Protein AF-A0ABD4U0F2-F1 (afdb_monomer)

Solvent-accessible surface area (backbone atoms only — not comparable to full-atom values): 9672 Å² total; per-residue (Å²): 133,84,53,78,62,60,78,77,42,68,87,84,82,70,63,57,67,62,52,29,49,52,26,43,50,52,26,51,46,32,54,51,50,60,52,47,50,30,64,72,67,70,74,49,80,73,56,69,70,45,51,54,52,49,52,53,45,37,56,30,42,38,46,25,51,78,46,44,76,63,29,48,50,51,34,51,51,52,52,52,53,38,37,73,74,58,63,49,58,75,89,44,56,68,57,56,56,54,46,52,51,29,26,52,29,38,47,59,68,39,46,69,64,20,52,50,52,47,53,51,50,45,52,49,44,33,74,64,29,96,51,40,70,65,44,49,55,51,39,53,53,55,52,49,51,40,52,53,53,21,50,48,54,35,50,54,49,54,52,53,51,53,52,50,53,49,53,50,49,52,50,53,52,54,55,60,74,72,108

Organism: NCBI:txid2052

Mean predicted aligned error: 9.55 Å

Secondary structure (DSSP, 8-state):
---HHHHHSPPP-S-HHHHHHHHHHHHHHHHHHHHHHHHHTT--SPPHHHHHHHHHHHHHHHHTTTSHHHHHHHHHHHHHHHHHTT---TT-THHHHHHHHHHHHHHTT-HHHHHHHHHHHHHHHHHH-S-HHHHHHHHHHHHHHHHHHHHHHHHHHHHHHHHHHHHHHHHHHHHHTT-

Radius of gyration: 19.85 Å; Cα contacts (8 Å, |Δi|>4): 148; chains: 1; bounding box: 56×30×62 Å

Foldseek 3Di:
DDDPCCVVFPDDDDDLVVQLVVLLVLLVCLVCVQVVCCVVVVVHHQDPVLVVLSVLLSVLRSVCSVVVPPSLVVNLVSLLVCLQVLSDAQPHSSVVSLLSSLLSCVLSVVPVVSVVSLVSSLVSRLVSYPCNVVSVVVSCVSVVCSNVVSVVNSVVVVVVVVVVVVVVVVVVVVVVVVD

pLDDT: mean 77.01, std 11.08, range [38.75, 90.38]

Structure (mmCIF, N/CA/C/O backbone):
data_AF-A0ABD4U0F2-F1
#
_entry.id   AF-A0ABD4U0F2-F1
#
loop_
_atom_site.group_PDB
_atom_site.id
_atom_site.type_symbol
_atom_site.label_atom_id
_atom_site.label_alt_id
_atom_site.label_comp_id
_atom_site.label_asym_id
_atom_site.label_entity_id
_atom_site.label_seq_id
_atom_site.pdbx_PDB_ins_code
_atom_site.Cartn_x
_atom_site.Cartn_y
_atom_site.Cartn_z
_atom_site.occupancy
_atom_site.B_iso_or_equiv
_atom_site.auth_seq_id
_atom_site.auth_comp_id
_atom_site.auth_asym_id
_atom_site.auth_atom_id
_atom_site.pdbx_PDB_model_num
ATOM 1 N N . MET A 1 1 ? -29.062 9.702 6.784 1.00 38.75 1 MET A N 1
ATOM 2 C CA . MET A 1 1 ? -28.702 9.037 5.512 1.00 38.75 1 MET A CA 1
ATOM 3 C C . MET A 1 1 ? -27.296 8.473 5.653 1.00 38.75 1 MET A C 1
ATOM 5 O O . MET A 1 1 ? -26.396 9.243 5.947 1.00 38.75 1 MET A O 1
ATOM 9 N N . LEU A 1 2 ? -27.108 7.155 5.527 1.00 42.94 2 LEU A N 1
ATOM 10 C CA . LEU A 1 2 ? -25.769 6.554 5.417 1.00 42.94 2 LEU A CA 1
ATOM 11 C C . LEU A 1 2 ? -25.172 6.956 4.062 1.00 42.94 2 LEU A C 1
ATOM 13 O O . LEU A 1 2 ? -25.815 6.718 3.037 1.00 42.94 2 LEU A O 1
ATOM 17 N N . SER A 1 3 ? -23.986 7.570 4.067 1.00 54.84 3 SER A N 1
ATOM 18 C CA . SER A 1 3 ? -23.234 7.878 2.844 1.00 54.84 3 SER A CA 1
ATOM 19 C C . SER A 1 3 ? -22.970 6.587 2.058 1.00 54.84 3 SER A C 1
ATOM 21 O O . SER A 1 3 ? -22.799 5.525 2.656 1.00 54.84 3 SER A O 1
ATOM 23 N N . PHE A 1 4 ? -22.915 6.651 0.723 1.00 52.62 4 PHE A N 1
ATOM 24 C CA . PHE A 1 4 ? -22.578 5.501 -0.133 1.00 52.62 4 PHE A CA 1
ATOM 25 C C . PHE A 1 4 ? -21.252 4.840 0.292 1.00 52.62 4 PHE A C 1
ATOM 27 O O . PHE A 1 4 ? -21.124 3.618 0.261 1.00 52.62 4 PHE A O 1
ATOM 34 N N . THR A 1 5 ? -20.308 5.635 0.806 1.00 54.22 5 THR A N 1
ATOM 35 C CA . THR A 1 5 ? -19.038 5.162 1.371 1.00 54.22 5 THR A CA 1
ATOM 36 C C . THR A 1 5 ? -19.214 4.275 2.606 1.00 54.22 5 THR A C 1
ATOM 38 O O . THR A 1 5 ? -18.492 3.293 2.734 1.00 54.22 5 THR A O 1
ATOM 41 N N . ASP A 1 6 ? -20.200 4.536 3.471 1.00 54.25 6 ASP A N 1
ATOM 42 C CA . ASP A 1 6 ? -20.414 3.777 4.717 1.00 54.25 6 ASP A CA 1
ATOM 43 C C . ASP A 1 6 ? -20.993 2.370 4.484 1.00 54.25 6 ASP A C 1
ATOM 45 O O . ASP A 1 6 ? -20.958 1.534 5.386 1.00 54.25 6 ASP A O 1
ATOM 49 N N . ARG A 1 7 ? -21.556 2.094 3.295 1.00 52.72 7 ARG A N 1
ATOM 50 C CA . ARG A 1 7 ? -22.052 0.749 2.939 1.00 52.72 7 ARG A CA 1
ATOM 51 C C . ARG A 1 7 ? -20.949 -0.182 2.456 1.00 52.72 7 ARG A C 1
ATOM 53 O O . ARG A 1 7 ? -21.050 -1.384 2.675 1.00 52.72 7 ARG A O 1
ATOM 60 N N . PHE A 1 8 ? -19.934 0.360 1.789 1.00 56.31 8 PHE A N 1
ATOM 61 C CA . PHE A 1 8 ? -18.840 -0.428 1.217 1.00 56.31 8 PHE A CA 1
ATOM 62 C C . PHE A 1 8 ? -17.601 -0.452 2.113 1.00 56.31 8 PHE A C 1
ATOM 64 O O . PHE A 1 8 ? -16.875 -1.445 2.107 1.00 56.31 8 PHE A O 1
ATOM 71 N N . PHE A 1 9 ? -17.391 0.593 2.919 1.00 54.59 9 PHE A N 1
ATOM 72 C CA . PHE A 1 9 ? -16.260 0.696 3.833 1.00 54.59 9 PHE A CA 1
ATOM 73 C C . PHE A 1 9 ? -16.726 0.555 5.289 1.00 54.59 9 PHE A C 1
ATOM 75 O O . PHE A 1 9 ? -17.498 1.389 5.770 1.00 54.59 9 PHE A O 1
ATOM 82 N N . PRO A 1 10 ? -16.262 -0.472 6.028 1.00 57.44 10 PRO A N 1
ATOM 83 C CA . PRO A 1 10 ? -16.571 -0.596 7.447 1.00 57.44 10 PRO A CA 1
ATOM 84 C C . PRO A 1 10 ? -16.046 0.619 8.222 1.00 57.44 10 PRO A C 1
ATOM 86 O O . PRO A 1 10 ? -14.944 1.111 7.965 1.00 57.44 10 PRO A O 1
ATOM 89 N N . ARG A 1 11 ? -16.843 1.101 9.189 1.00 54.41 11 ARG A N 1
ATOM 90 C CA . ARG A 1 11 ? -16.520 2.303 9.971 1.00 54.41 11 ARG A CA 1
ATOM 91 C C . ARG A 1 11 ? -15.140 2.198 10.611 1.00 54.41 11 ARG A C 1
ATOM 93 O O . ARG A 1 11 ? -14.810 1.244 11.316 1.00 54.41 11 ARG A O 1
ATOM 100 N N . PHE A 1 12 ? -14.353 3.234 10.366 1.00 55.62 12 PHE A N 1
ATOM 101 C CA . PHE A 1 12 ? -12.971 3.340 10.783 1.00 55.62 12 PHE A CA 1
ATOM 102 C C . PHE A 1 12 ? -12.876 3.911 12.206 1.00 55.62 12 PHE A C 1
ATOM 104 O O . PHE A 1 12 ? -13.369 5.002 12.466 1.00 55.62 12 PHE A O 1
ATOM 111 N N . SER A 1 13 ? -12.262 3.170 13.136 1.00 53.91 13 SER A N 1
ATOM 112 C CA . SER A 1 13 ? -12.074 3.583 14.542 1.00 53.91 13 SER A CA 1
ATOM 113 C C . SER A 1 13 ? -10.616 3.515 15.008 1.00 53.91 13 SER A C 1
ATOM 115 O O . SER A 1 13 ? -10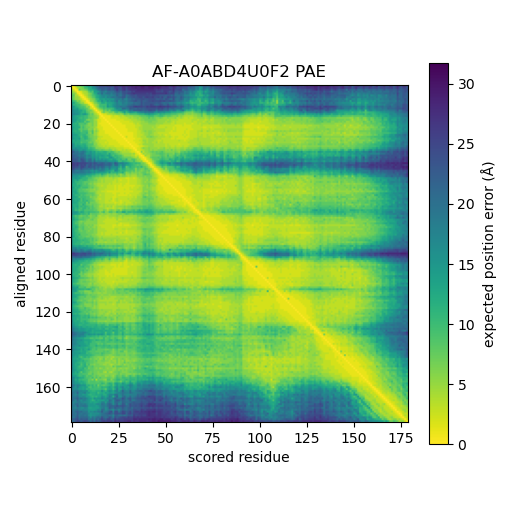.347 3.310 16.194 1.00 53.91 13 SER A O 1
ATOM 117 N N . LEU A 1 14 ? -9.655 3.595 14.083 1.00 59.69 14 LEU A N 1
ATOM 118 C CA . LEU A 1 14 ? -8.257 3.769 14.477 1.00 59.69 14 LEU A CA 1
ATOM 119 C C . LEU A 1 14 ? -8.033 5.234 14.855 1.00 59.69 14 LEU A C 1
ATOM 121 O O . LEU A 1 14 ? -8.624 6.117 14.239 1.00 59.69 14 LEU A O 1
ATOM 125 N N . ASP A 1 15 ? -7.177 5.481 15.844 1.00 70.75 15 ASP A N 1
ATOM 126 C CA . ASP A 1 15 ? -6.779 6.839 16.207 1.00 70.75 15 ASP A CA 1
ATOM 127 C C . ASP A 1 15 ? -6.147 7.525 14.986 1.00 70.75 15 ASP A C 1
ATOM 129 O O . ASP A 1 15 ? -5.079 7.120 14.512 1.00 70.75 15 ASP A O 1
ATOM 133 N N . THR A 1 16 ? -6.841 8.533 14.449 1.00 71.88 16 THR A N 1
ATOM 134 C CA . THR A 1 16 ? -6.481 9.245 13.217 1.00 71.88 16 THR A CA 1
ATOM 135 C C . THR A 1 16 ? -5.053 9.783 13.277 1.00 71.88 16 THR A C 1
ATOM 137 O O . THR A 1 16 ? -4.367 9.810 12.259 1.00 71.88 16 THR A O 1
ATOM 140 N N . LYS A 1 17 ? -4.569 10.141 14.476 1.00 79.12 17 LYS A N 1
ATOM 141 C CA . LYS A 1 17 ? -3.204 10.639 14.692 1.00 79.12 17 LYS A CA 1
ATOM 142 C C . LYS A 1 17 ? -2.145 9.569 14.433 1.00 79.12 17 LYS A C 1
ATOM 144 O O . LYS A 1 17 ? -1.174 9.832 13.732 1.00 79.12 17 LYS A O 1
ATOM 149 N N . ASN A 1 18 ? -2.351 8.357 14.949 1.00 81.69 18 ASN A N 1
ATOM 150 C CA . ASN A 1 18 ? -1.403 7.252 14.781 1.00 81.69 18 ASN A CA 1
ATOM 151 C C . ASN A 1 18 ? -1.364 6.767 13.329 1.00 81.69 18 ASN A C 1
ATOM 153 O O . ASN A 1 18 ? -0.298 6.436 12.817 1.00 81.69 18 ASN A O 1
ATOM 157 N N . LEU A 1 19 ? -2.515 6.766 12.650 1.00 81.00 19 LEU A N 1
ATOM 158 C CA . LEU A 1 19 ? -2.584 6.426 11.231 1.00 81.00 19 LEU A CA 1
ATOM 159 C C . LEU A 1 19 ? -1.906 7.492 10.356 1.00 81.00 19 LEU A C 1
ATOM 161 O O . LEU A 1 19 ? -1.145 7.150 9.457 1.00 81.00 19 LEU A O 1
ATOM 165 N N . ALA A 1 20 ? -2.141 8.776 10.642 1.00 85.06 20 ALA A N 1
ATOM 166 C CA . ALA A 1 20 ? -1.475 9.874 9.947 1.00 85.06 20 ALA A CA 1
ATOM 167 C C . ALA A 1 20 ? 0.043 9.814 10.132 1.00 85.06 20 ALA A C 1
ATOM 169 O O . ALA A 1 20 ? 0.778 9.963 9.161 1.00 85.06 20 ALA A O 1
ATOM 170 N N . LEU A 1 21 ? 0.509 9.534 11.353 1.00 88.00 21 LEU A N 1
ATOM 171 C CA . LEU A 1 21 ? 1.929 9.362 11.642 1.00 88.00 21 LEU A CA 1
ATOM 172 C C . LEU A 1 21 ? 2.525 8.182 10.869 1.00 88.00 21 LEU A C 1
ATOM 174 O O . LEU A 1 21 ? 3.603 8.326 10.307 1.00 88.00 21 LEU A O 1
ATOM 178 N N . LEU A 1 22 ? 1.820 7.046 10.807 1.00 88.75 22 LEU A N 1
ATOM 179 C CA . LEU A 1 22 ? 2.247 5.872 10.044 1.00 88.75 22 LEU A CA 1
ATOM 180 C C . LEU A 1 22 ? 2.362 6.179 8.546 1.00 88.75 22 LEU A C 1
ATOM 182 O O . LEU A 1 22 ? 3.348 5.807 7.914 1.00 88.75 22 LEU A O 1
ATOM 186 N N . TYR A 1 23 ? 1.379 6.867 7.964 1.00 89.94 23 TYR A N 1
ATOM 187 C CA . TYR A 1 23 ? 1.440 7.240 6.552 1.00 89.94 23 TYR A CA 1
ATOM 188 C C . TYR A 1 23 ? 2.521 8.287 6.276 1.00 89.94 23 TYR A C 1
ATOM 190 O O . TYR A 1 23 ? 3.261 8.163 5.305 1.00 89.94 23 TYR A O 1
ATOM 198 N N . LEU A 1 24 ? 2.664 9.291 7.141 1.00 90.38 24 LEU A N 1
ATOM 199 C CA . LEU A 1 24 ? 3.690 10.318 6.991 1.00 90.38 24 LEU A CA 1
ATOM 200 C C . LEU A 1 24 ? 5.100 9.727 7.125 1.00 90.38 24 LEU A C 1
ATOM 202 O O . LEU A 1 24 ? 5.980 10.062 6.335 1.00 90.38 24 LEU A O 1
ATOM 206 N N . SER A 1 25 ? 5.313 8.821 8.084 1.00 90.06 25 SER A N 1
ATOM 207 C CA . SER A 1 25 ? 6.600 8.145 8.263 1.00 90.06 25 SER A CA 1
ATOM 208 C C . SER A 1 25 ? 6.920 7.223 7.091 1.00 90.06 25 SER A C 1
ATOM 210 O O . SER A 1 25 ? 8.054 7.218 6.621 1.00 90.06 25 SER A O 1
ATOM 212 N N . THR A 1 26 ? 5.924 6.508 6.563 1.00 90.06 26 THR A N 1
ATOM 213 C CA . THR A 1 26 ? 6.094 5.648 5.385 1.00 90.06 26 THR A CA 1
ATOM 214 C C . THR A 1 26 ? 6.418 6.476 4.139 1.00 90.06 26 THR A C 1
ATOM 216 O O . THR A 1 26 ? 7.344 6.136 3.410 1.00 90.06 26 THR A O 1
ATOM 219 N N . ALA A 1 27 ? 5.726 7.597 3.914 1.00 89.81 27 ALA A N 1
ATOM 220 C CA . ALA A 1 27 ? 6.024 8.509 2.809 1.00 89.81 27 ALA A CA 1
ATOM 221 C C . ALA A 1 27 ? 7.430 9.123 2.929 1.00 89.81 27 ALA A C 1
ATOM 223 O O . ALA A 1 27 ? 8.173 9.174 1.949 1.00 89.81 27 ALA A O 1
ATOM 224 N N . GLY A 1 28 ? 7.824 9.539 4.137 1.00 88.00 28 GLY A N 1
ATOM 225 C CA . GLY A 1 28 ? 9.177 10.025 4.409 1.00 88.00 28 GLY A CA 1
ATOM 226 C C . GLY A 1 28 ? 10.239 8.953 4.159 1.00 88.00 28 GLY A C 1
ATOM 227 O O . GLY A 1 28 ? 11.254 9.234 3.527 1.00 88.00 28 GLY A O 1
ATOM 228 N N . PHE A 1 29 ? 9.981 7.714 4.588 1.00 89.12 29 PHE A N 1
ATOM 229 C CA . PHE A 1 29 ? 10.854 6.573 4.323 1.00 89.12 29 PHE A CA 1
ATOM 230 C C . PHE A 1 29 ? 11.020 6.320 2.822 1.00 89.12 29 PHE A C 1
ATOM 232 O O . PHE A 1 29 ? 12.150 6.139 2.385 1.00 89.12 29 PHE A O 1
ATOM 239 N N . MET A 1 30 ? 9.942 6.365 2.031 1.00 88.44 30 MET A N 1
ATOM 240 C CA . MET A 1 30 ? 10.016 6.175 0.576 1.00 88.44 30 MET A CA 1
ATOM 241 C C . MET A 1 30 ? 10.973 7.164 -0.085 1.00 88.44 30 MET A C 1
ATOM 243 O O . MET A 1 30 ? 11.890 6.773 -0.803 1.00 88.44 30 MET A O 1
ATOM 247 N N . ILE A 1 31 ? 10.791 8.452 0.219 1.00 86.38 31 ILE A N 1
ATOM 248 C CA . ILE A 1 31 ? 11.625 9.518 -0.336 1.00 86.38 31 ILE A CA 1
ATOM 249 C C . ILE A 1 31 ? 13.077 9.330 0.112 1.00 86.38 31 ILE A C 1
ATOM 251 O O . ILE A 1 31 ? 13.978 9.340 -0.720 1.00 86.38 31 ILE A O 1
ATOM 255 N N . LEU A 1 32 ? 13.322 9.125 1.409 1.00 85.88 32 LEU A N 1
ATOM 256 C CA . LEU A 1 32 ? 14.681 8.987 1.939 1.00 85.88 32 LEU A CA 1
ATOM 257 C C . LEU A 1 32 ? 15.396 7.737 1.421 1.00 85.88 32 LEU A C 1
ATOM 259 O O . LEU A 1 32 ? 16.595 7.799 1.160 1.00 85.88 32 LEU A O 1
ATOM 263 N N . PHE A 1 33 ? 14.690 6.618 1.271 1.00 83.81 33 PHE A N 1
ATOM 264 C CA . PHE A 1 33 ? 15.271 5.364 0.805 1.00 83.81 33 PHE A CA 1
ATOM 265 C C . PHE A 1 33 ? 15.665 5.443 -0.671 1.00 83.81 33 PHE A C 1
ATOM 267 O O . PHE A 1 33 ? 16.806 5.129 -1.010 1.00 83.81 33 PHE A O 1
ATOM 274 N N . ASP A 1 34 ? 14.771 5.911 -1.547 1.00 78.81 34 ASP A N 1
ATOM 275 C CA . ASP A 1 34 ? 15.060 5.986 -2.986 1.00 78.81 34 ASP A CA 1
ATOM 276 C C . ASP A 1 34 ? 16.043 7.121 -3.327 1.00 78.81 34 ASP A C 1
ATOM 278 O O . ASP A 1 34 ? 16.928 6.936 -4.162 1.00 78.81 34 ASP A O 1
ATOM 282 N N . PHE A 1 35 ? 15.986 8.272 -2.642 1.00 74.88 35 PHE A N 1
ATOM 283 C CA . PHE A 1 35 ? 17.012 9.311 -2.816 1.00 74.88 35 PHE A CA 1
ATOM 284 C C . PHE A 1 35 ? 18.354 8.907 -2.194 1.00 74.88 35 PHE A C 1
ATOM 286 O O . PHE A 1 35 ? 19.404 9.111 -2.802 1.00 74.88 35 PHE A O 1
ATOM 293 N N . GLY A 1 36 ? 18.340 8.326 -0.992 1.00 69.25 36 GLY A N 1
ATOM 294 C CA . GLY A 1 36 ? 19.552 7.917 -0.285 1.00 69.25 36 GLY A CA 1
ATOM 295 C C . GLY A 1 36 ? 20.301 6.804 -1.014 1.00 69.25 36 GLY A C 1
ATOM 296 O O . GLY A 1 36 ? 21.518 6.882 -1.173 1.00 69.25 36 GLY A O 1
ATOM 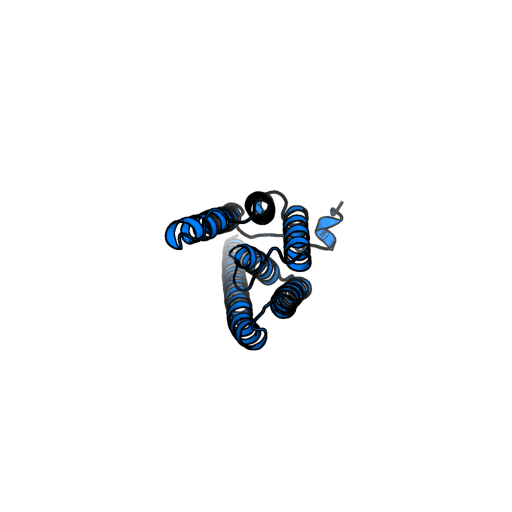297 N N . SER A 1 37 ? 19.583 5.801 -1.522 1.00 68.31 37 SER A N 1
ATOM 298 C CA . SER A 1 37 ? 20.180 4.718 -2.311 1.00 68.31 37 SER A CA 1
ATOM 299 C C . SER A 1 37 ? 20.763 5.211 -3.640 1.00 68.31 37 SER A C 1
ATOM 301 O O . SER A 1 37 ? 21.855 4.778 -4.009 1.00 68.31 37 SER A O 1
ATOM 303 N N . GLY A 1 38 ? 20.118 6.166 -4.320 1.00 63.00 38 GLY A N 1
ATOM 304 C CA . GLY A 1 38 ? 20.654 6.790 -5.537 1.00 63.00 38 GLY A CA 1
ATOM 305 C C . GLY A 1 38 ? 21.955 7.569 -5.300 1.00 63.00 38 GLY A C 1
ATOM 306 O O . GLY A 1 38 ? 22.903 7.452 -6.075 1.00 63.00 38 GLY A O 1
ATOM 307 N N . VAL A 1 39 ? 22.044 8.307 -4.187 1.00 61.12 39 VAL A N 1
ATOM 308 C CA . VAL A 1 39 ? 23.259 9.054 -3.810 1.00 61.12 39 VAL A CA 1
ATOM 309 C C . VAL A 1 39 ? 24.403 8.113 -3.417 1.00 61.12 39 VAL A C 1
ATOM 311 O O . VAL A 1 39 ? 25.539 8.324 -3.834 1.00 61.12 39 VAL A O 1
ATOM 314 N N . VAL A 1 40 ? 24.118 7.059 -2.644 1.00 62.28 40 VAL A N 1
ATOM 315 C CA . VAL A 1 40 ? 25.141 6.114 -2.156 1.00 62.28 40 VAL A CA 1
ATOM 316 C C . VAL A 1 40 ? 25.653 5.194 -3.267 1.00 62.28 40 VAL A C 1
ATOM 318 O O . VAL A 1 40 ? 26.843 4.892 -3.319 1.00 62.28 40 VAL A O 1
ATOM 321 N N . SER A 1 41 ? 24.782 4.756 -4.178 1.00 60.66 41 SER A N 1
ATOM 322 C CA . SER A 1 41 ? 25.148 3.812 -5.244 1.00 60.66 41 SER A CA 1
ATOM 323 C C . SER A 1 41 ? 25.912 4.446 -6.411 1.00 60.66 41 SER A C 1
ATOM 325 O O . SER A 1 41 ? 26.373 3.722 -7.290 1.00 60.66 41 SER A O 1
ATOM 327 N N . SER A 1 42 ? 26.083 5.777 -6.430 1.00 55.38 42 SER A N 1
ATOM 328 C CA . SER A 1 42 ? 26.722 6.524 -7.529 1.00 55.38 42 SER A CA 1
ATOM 329 C C . SER A 1 42 ? 26.066 6.309 -8.906 1.00 55.38 42 SER A C 1
ATOM 331 O O . SER A 1 42 ? 26.657 6.654 -9.927 1.00 55.38 42 SER A O 1
ATOM 333 N N . GLN A 1 43 ? 24.845 5.761 -8.955 1.00 58.09 43 GLN A N 1
ATOM 334 C CA . GLN A 1 43 ? 24.133 5.433 -10.200 1.00 58.09 43 GLN A CA 1
ATOM 335 C C . GLN A 1 43 ? 23.478 6.651 -10.876 1.00 58.09 43 GLN A C 1
ATOM 337 O O . GLN A 1 43 ? 22.869 6.519 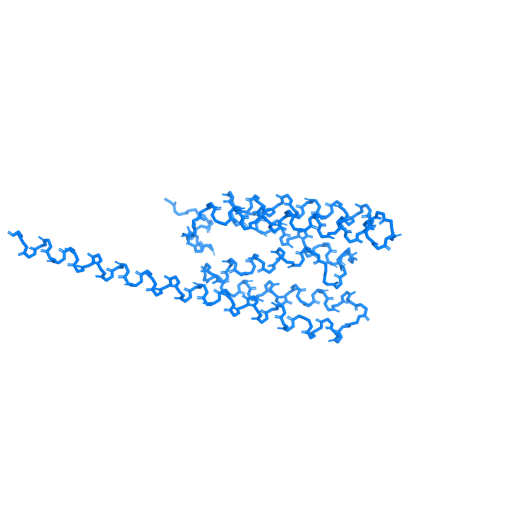-11.935 1.00 58.09 43 GLN A O 1
ATOM 342 N N . GLY A 1 44 ? 23.645 7.849 -10.311 1.00 59.28 44 GLY A N 1
ATOM 343 C CA . GLY A 1 44 ? 22.984 9.063 -10.782 1.00 59.28 44 GLY A CA 1
ATOM 344 C C . GLY A 1 44 ? 21.561 9.195 -10.238 1.00 59.28 44 GLY A C 1
ATOM 345 O O . GLY A 1 44 ? 21.083 8.368 -9.462 1.00 59.28 44 GLY A O 1
ATOM 346 N N . LEU A 1 45 ? 20.895 10.294 -10.598 1.00 64.56 45 LEU A N 1
ATOM 347 C CA . LEU A 1 45 ? 19.504 10.522 -10.208 1.00 64.56 45 LEU A CA 1
ATOM 348 C C . LEU A 1 45 ? 18.595 9.477 -10.881 1.00 64.56 45 LEU A C 1
ATOM 350 O O . LEU A 1 45 ? 18.799 9.191 -12.063 1.00 64.56 45 LEU A O 1
ATOM 354 N N . PRO A 1 46 ? 17.581 8.947 -10.171 1.00 67.31 46 PRO A N 1
ATOM 355 C CA . PRO A 1 46 ? 16.603 8.042 -10.763 1.00 67.31 46 PRO A CA 1
ATOM 356 C C . PRO A 1 46 ? 15.895 8.684 -11.960 1.00 67.31 46 PRO A C 1
ATOM 358 O O . PRO A 1 46 ? 15.765 9.910 -12.030 1.00 67.31 46 PRO A O 1
ATOM 361 N N . ASP A 1 47 ? 15.377 7.853 -12.868 1.00 75.62 47 ASP A N 1
ATOM 362 C CA . ASP A 1 47 ? 14.606 8.314 -14.023 1.00 75.62 47 ASP A CA 1
ATOM 363 C C . ASP A 1 47 ? 13.514 9.313 -13.611 1.00 75.62 47 ASP A C 1
ATOM 365 O O . ASP A 1 47 ? 12.745 9.087 -12.671 1.00 75.62 47 ASP A O 1
ATOM 369 N N . SER A 1 48 ? 13.391 10.414 -14.357 1.00 79.19 48 SER A N 1
ATOM 370 C CA . SER A 1 48 ? 12.453 11.500 -14.033 1.00 79.19 48 SER A CA 1
ATOM 371 C C . SER A 1 48 ? 11.003 11.018 -13.918 1.00 79.19 48 SER A C 1
ATOM 373 O O . SER A 1 48 ? 10.252 11.486 -13.063 1.00 79.19 48 SER A O 1
ATOM 375 N N . LYS A 1 49 ? 10.618 10.023 -14.726 1.00 80.50 49 LYS A N 1
ATOM 376 C CA . LYS A 1 49 ? 9.297 9.379 -14.675 1.00 80.50 49 LYS A CA 1
ATOM 377 C C . LYS A 1 49 ? 9.072 8.615 -13.366 1.00 80.50 49 LYS A C 1
ATOM 379 O O . LYS A 1 49 ? 7.973 8.670 -12.817 1.00 80.50 49 LYS A O 1
ATOM 384 N N . PHE A 1 50 ? 10.103 7.937 -12.860 1.00 81.50 50 PHE A N 1
ATOM 385 C CA . PHE A 1 50 ? 10.047 7.231 -11.581 1.00 81.50 50 PHE A CA 1
ATOM 386 C C . PHE A 1 50 ? 9.940 8.220 -10.419 1.00 81.50 50 PHE A C 1
ATOM 388 O O . PHE A 1 50 ? 9.088 8.045 -9.553 1.00 81.50 50 PHE A O 1
ATOM 395 N N . LEU A 1 51 ? 10.709 9.314 -10.450 1.00 82.00 51 LEU A N 1
ATOM 396 C CA . LEU A 1 51 ? 10.632 10.370 -9.435 1.00 82.00 51 LEU A CA 1
ATOM 397 C C . LEU A 1 51 ? 9.236 10.997 -9.356 1.00 82.00 51 LEU A C 1
ATOM 399 O O . LEU A 1 51 ? 8.701 11.166 -8.263 1.00 82.00 51 LEU A O 1
ATOM 403 N N . VAL A 1 52 ? 8.612 11.304 -10.499 1.00 85.06 52 VAL A N 1
ATOM 404 C CA . VAL A 1 52 ? 7.242 11.845 -10.524 1.00 85.06 52 VAL A CA 1
ATOM 405 C C . VAL A 1 52 ? 6.252 10.859 -9.901 1.00 85.06 52 VAL A C 1
ATOM 407 O O . VAL A 1 52 ? 5.444 11.258 -9.061 1.00 85.06 52 VAL A O 1
ATOM 410 N N . ALA A 1 53 ? 6.328 9.573 -10.259 1.00 85.31 53 ALA A N 1
ATOM 411 C CA . ALA A 1 53 ? 5.476 8.545 -9.665 1.00 85.31 53 ALA A CA 1
ATOM 412 C C . ALA A 1 53 ? 5.712 8.411 -8.149 1.00 85.31 53 ALA A C 1
ATOM 414 O O . ALA A 1 53 ? 4.750 8.354 -7.384 1.00 85.31 53 ALA A O 1
ATOM 415 N N . LEU A 1 54 ? 6.973 8.436 -7.709 1.00 87.06 54 LEU A N 1
ATOM 416 C CA . LEU A 1 54 ? 7.360 8.370 -6.301 1.00 87.06 54 LEU A CA 1
ATOM 417 C C . LEU A 1 54 ? 6.779 9.540 -5.500 1.00 87.06 54 LEU A C 1
ATOM 419 O O . LEU A 1 54 ? 6.160 9.318 -4.462 1.00 87.06 54 LEU A O 1
ATOM 423 N N . PHE A 1 55 ? 6.913 10.776 -5.989 1.00 87.00 55 PHE A N 1
ATOM 424 C CA . PHE A 1 55 ? 6.350 11.952 -5.319 1.00 87.00 55 PHE A CA 1
ATOM 425 C C . PHE A 1 55 ? 4.821 11.908 -5.258 1.00 87.00 55 PHE A C 1
ATOM 427 O O . PHE A 1 55 ? 4.245 12.238 -4.223 1.00 87.00 55 PHE A O 1
ATOM 434 N N . LEU A 1 56 ? 4.154 11.463 -6.328 1.00 89.38 56 LEU A N 1
ATOM 435 C CA . LEU A 1 56 ? 2.697 11.300 -6.338 1.00 89.38 56 LEU A CA 1
ATOM 436 C C . LEU A 1 56 ? 2.233 10.251 -5.315 1.00 89.38 56 LEU A C 1
ATOM 438 O O . LEU A 1 56 ? 1.267 10.481 -4.584 1.00 89.38 56 LEU A O 1
ATOM 442 N N . LEU A 1 57 ? 2.936 9.122 -5.215 1.00 89.62 57 LEU A N 1
ATOM 443 C CA . LEU A 1 57 ? 2.658 8.077 -4.226 1.00 89.62 57 LEU A CA 1
ATOM 444 C C . LEU A 1 57 ? 2.926 8.572 -2.796 1.00 89.62 57 LEU A C 1
ATOM 446 O O . LEU A 1 57 ? 2.085 8.408 -1.912 1.00 89.62 57 LEU A O 1
ATOM 450 N N . ALA A 1 58 ? 4.046 9.256 -2.571 1.00 88.88 58 ALA A N 1
ATOM 451 C CA . ALA A 1 58 ? 4.395 9.813 -1.267 1.00 88.88 58 ALA A CA 1
ATOM 452 C C . ALA A 1 58 ? 3.423 10.915 -0.810 1.00 88.88 58 ALA A C 1
ATOM 454 O O . ALA A 1 58 ? 3.145 11.019 0.381 1.00 88.88 58 ALA A O 1
ATOM 455 N N . LEU A 1 59 ? 2.869 11.712 -1.730 1.00 88.88 59 LEU A N 1
ATOM 456 C CA . LEU A 1 59 ? 1.867 12.740 -1.422 1.00 88.88 59 LEU A CA 1
ATOM 457 C C . LEU A 1 59 ? 0.499 12.129 -1.085 1.00 88.88 59 LEU A C 1
ATOM 459 O O . LEU A 1 59 ? -0.209 12.608 -0.200 1.00 88.88 59 LEU A O 1
ATOM 463 N N . THR A 1 60 ? 0.108 11.074 -1.798 1.00 88.00 60 THR A N 1
ATOM 464 C CA . THR A 1 60 ? -1.219 10.458 -1.652 1.00 88.00 60 THR A CA 1
ATOM 465 C C . THR A 1 60 ? -1.347 9.630 -0.373 1.00 88.00 60 THR A C 1
ATOM 467 O O . THR A 1 60 ? -2.430 9.588 0.213 1.00 88.00 60 THR A O 1
ATOM 470 N N . LEU A 1 61 ? -0.248 9.059 0.134 1.00 86.25 61 LEU A N 1
ATOM 471 C CA . LEU A 1 61 ? -0.233 8.287 1.383 1.00 86.25 61 LEU A CA 1
ATOM 472 C C . LEU A 1 61 ? -0.718 9.082 2.622 1.00 86.25 61 LEU A C 1
ATOM 474 O O . LEU A 1 61 ? -1.665 8.639 3.267 1.00 86.25 61 LEU A O 1
ATOM 478 N N . PRO A 1 62 ? -0.165 10.260 2.985 1.00 84.31 62 PRO A N 1
ATOM 479 C CA . PRO A 1 62 ? -0.633 11.028 4.143 1.00 84.31 62 PRO A CA 1
ATOM 480 C C . PRO A 1 62 ? -2.062 11.560 3.963 1.00 84.31 62 PRO A C 1
ATOM 482 O O . PRO A 1 62 ? -2.806 11.664 4.940 1.00 84.31 62 PRO A O 1
ATOM 485 N N . LEU A 1 63 ? -2.494 11.822 2.723 1.00 84.62 63 LEU A N 1
ATOM 486 C CA . LEU A 1 63 ? -3.874 12.221 2.420 1.00 84.62 63 LEU A CA 1
ATOM 487 C C . LEU A 1 63 ? -4.890 11.103 2.730 1.00 84.62 63 LEU A C 1
ATOM 489 O O . LEU A 1 63 ? -6.046 11.396 3.052 1.00 84.62 63 LEU A O 1
ATOM 493 N N . CYS A 1 64 ? -4.453 9.836 2.765 1.00 83.50 64 CYS A N 1
ATOM 494 C CA . CYS A 1 64 ? -5.271 8.703 3.217 1.00 83.50 64 CYS A CA 1
ATOM 495 C C . CYS A 1 64 ? -5.716 8.828 4.683 1.00 83.50 64 CYS A C 1
ATOM 497 O O . CYS A 1 64 ? -6.698 8.202 5.076 1.00 83.50 64 CYS A O 1
ATOM 499 N N . ALA A 1 65 ? -5.047 9.638 5.511 1.00 78.88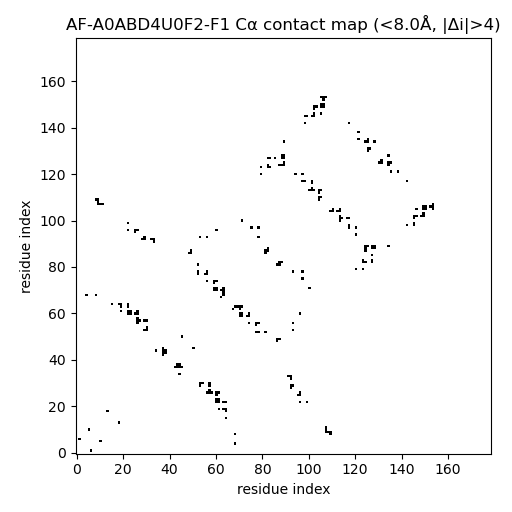 65 ALA A N 1
ATOM 500 C CA . ALA A 1 65 ? -5.504 9.889 6.878 1.00 78.88 65 ALA A CA 1
ATOM 501 C C . ALA A 1 65 ? -6.735 10.809 6.943 1.00 78.88 65 ALA A C 1
ATOM 503 O O . ALA A 1 65 ? -7.492 10.743 7.910 1.00 78.88 65 ALA A O 1
ATOM 504 N N . ILE A 1 66 ? -6.940 11.654 5.926 1.00 78.81 66 ILE A N 1
ATOM 505 C CA . ILE A 1 66 ? -8.022 12.643 5.886 1.00 78.81 66 ILE A CA 1
ATOM 506 C C . ILE A 1 66 ? -9.281 12.009 5.296 1.00 78.81 66 ILE A C 1
ATOM 508 O O . ILE A 1 66 ? -10.333 12.013 5.936 1.00 78.81 66 ILE A O 1
ATOM 512 N N . HIS A 1 67 ? -9.183 11.446 4.086 1.00 76.06 67 HIS A N 1
ATOM 513 C CA . HIS A 1 67 ? -10.285 10.757 3.399 1.00 76.06 67 HIS A CA 1
ATOM 514 C C . HIS A 1 67 ? -9.835 9.366 2.936 1.00 76.06 67 HIS A C 1
ATOM 516 O O . HIS A 1 67 ? -9.490 9.184 1.765 1.00 76.06 67 HIS A O 1
ATOM 522 N N . PRO A 1 68 ? -9.867 8.373 3.845 1.00 73.00 68 PRO A N 1
ATOM 523 C CA . PRO A 1 68 ? -9.296 7.055 3.606 1.00 73.00 68 PRO A CA 1
ATOM 524 C C . PRO A 1 68 ? -9.746 6.387 2.300 1.00 73.00 68 PRO A C 1
ATOM 526 O O . PRO A 1 68 ? -8.891 6.079 1.483 1.00 73.00 68 PRO A O 1
ATOM 529 N N . PRO A 1 69 ? -11.048 6.221 2.003 1.00 75.69 69 PRO A N 1
ATOM 530 C CA . PRO A 1 69 ? -11.449 5.402 0.859 1.00 75.69 69 PRO A CA 1
ATOM 531 C C . PRO A 1 69 ? -11.007 5.975 -0.495 1.00 75.69 69 PRO A C 1
ATOM 533 O O . PRO A 1 69 ? -10.668 5.217 -1.397 1.00 75.69 69 PRO A O 1
ATOM 536 N N . LEU A 1 70 ? -11.000 7.302 -0.651 1.00 80.19 70 LEU A N 1
ATOM 537 C CA . LEU A 1 70 ? -10.671 7.942 -1.926 1.00 80.19 70 LEU A CA 1
ATOM 538 C C . LEU A 1 70 ? -9.167 7.928 -2.190 1.00 80.19 70 LEU A C 1
ATOM 540 O O . LEU A 1 70 ? -8.735 7.497 -3.257 1.00 80.19 70 LEU A O 1
ATOM 544 N N . PHE A 1 71 ? -8.369 8.376 -1.221 1.00 86.00 71 PHE A N 1
ATOM 545 C CA . PHE A 1 71 ? -6.923 8.475 -1.401 1.00 86.00 71 PHE A CA 1
ATOM 546 C C . PHE A 1 71 ? -6.234 7.107 -1.383 1.00 86.00 71 PHE A C 1
ATOM 548 O O . PHE A 1 71 ? -5.251 6.938 -2.098 1.00 86.00 71 PHE A O 1
ATOM 555 N N . GLU A 1 72 ? -6.777 6.114 -0.668 1.00 84.81 72 GLU A N 1
ATOM 556 C CA . GLU A 1 72 ? -6.261 4.738 -0.706 1.00 84.81 72 GLU A CA 1
ATOM 557 C C . GLU A 1 72 ? -6.436 4.132 -2.109 1.00 84.81 72 GLU A C 1
ATOM 559 O O . GLU A 1 72 ? -5.495 3.563 -2.658 1.00 84.81 72 GLU A O 1
ATOM 564 N N . LEU A 1 73 ? -7.600 4.325 -2.744 1.00 85.44 73 LEU A N 1
ATOM 565 C CA . LEU A 1 73 ? -7.830 3.894 -4.129 1.00 85.44 73 LEU A CA 1
ATOM 566 C C . LEU A 1 73 ? -6.957 4.656 -5.131 1.00 85.44 73 LEU A C 1
ATOM 568 O O . LEU A 1 73 ? -6.445 4.062 -6.081 1.00 85.44 73 LEU A O 1
ATOM 572 N N . LEU A 1 74 ? -6.770 5.960 -4.920 1.00 88.06 74 LEU A N 1
ATOM 573 C CA . LEU A 1 74 ? -5.929 6.799 -5.772 1.00 88.06 74 LEU A CA 1
ATOM 574 C C . LEU A 1 74 ? -4.469 6.322 -5.716 1.00 88.06 74 LEU A C 1
ATOM 576 O O . LEU A 1 74 ? -3.860 6.096 -6.762 1.00 88.06 74 LEU A O 1
ATOM 580 N N . TYR A 1 75 ? -3.954 6.059 -4.512 1.00 89.56 75 TYR A N 1
ATOM 581 C CA . TYR A 1 75 ? -2.631 5.474 -4.309 1.00 89.56 75 TYR A CA 1
ATOM 582 C C . TYR A 1 75 ? -2.487 4.138 -5.045 1.00 89.56 75 TYR A C 1
ATOM 584 O O . TYR A 1 75 ? -1.554 3.964 -5.824 1.00 89.56 75 TYR A O 1
ATOM 592 N N . ILE A 1 76 ? -3.437 3.214 -4.852 1.00 88.50 76 ILE A N 1
ATOM 593 C CA . ILE A 1 76 ? -3.427 1.891 -5.496 1.00 88.50 76 ILE A CA 1
ATOM 594 C C . ILE A 1 76 ? -3.411 2.023 -7.019 1.00 88.50 76 ILE A C 1
ATOM 596 O O . ILE A 1 76 ? -2.659 1.328 -7.695 1.00 88.50 76 ILE A O 1
ATOM 600 N N . THR A 1 77 ? -4.213 2.934 -7.565 1.00 88.56 77 THR A N 1
ATOM 601 C CA . THR A 1 77 ? -4.305 3.137 -9.013 1.00 88.56 77 THR A CA 1
ATOM 602 C C . THR A 1 77 ? -2.985 3.654 -9.578 1.00 88.56 77 THR A C 1
ATOM 604 O O . THR A 1 77 ? -2.497 3.115 -10.573 1.00 88.56 77 THR A O 1
ATOM 607 N N . ILE A 1 78 ? -2.364 4.648 -8.932 1.00 88.81 78 ILE A N 1
ATOM 608 C CA . ILE A 1 78 ? -1.043 5.154 -9.334 1.00 88.81 78 ILE A CA 1
ATOM 609 C C . ILE A 1 78 ? -0.001 4.040 -9.223 1.00 88.81 78 ILE A C 1
ATOM 611 O O . ILE A 1 78 ? 0.778 3.834 -10.153 1.00 88.81 78 ILE A O 1
ATOM 615 N N . PHE A 1 79 ? -0.014 3.297 -8.116 1.00 89.00 79 PHE A N 1
ATOM 616 C CA . PHE A 1 79 ? 0.929 2.222 -7.842 1.00 89.00 79 PHE A CA 1
ATOM 617 C C . PHE A 1 79 ? 0.861 1.143 -8.930 1.00 89.00 79 PHE A C 1
ATOM 619 O O . PHE A 1 79 ? 1.865 0.878 -9.589 1.00 89.00 79 PHE A O 1
ATOM 626 N N . LEU A 1 80 ? -0.326 0.597 -9.199 1.00 86.88 80 LEU A N 1
ATOM 627 C CA . LEU A 1 80 ? -0.523 -0.446 -10.208 1.00 86.88 80 LEU A CA 1
ATOM 628 C C . LEU A 1 80 ? -0.215 0.048 -11.619 1.00 86.88 80 LEU A C 1
ATOM 630 O O . LEU A 1 80 ? 0.404 -0.675 -12.393 1.00 86.88 80 LEU A O 1
ATOM 634 N N . THR A 1 81 ? -0.587 1.289 -11.943 1.00 86.19 81 THR A N 1
ATOM 635 C CA . THR A 1 81 ? -0.251 1.884 -13.243 1.00 86.19 81 THR A CA 1
ATOM 636 C C . THR A 1 81 ? 1.262 2.001 -13.399 1.00 86.19 81 THR A C 1
ATOM 638 O O . THR A 1 81 ? 1.788 1.635 -14.444 1.00 86.19 81 THR A O 1
ATOM 641 N N . SER A 1 82 ? 1.972 2.449 -12.354 1.00 84.81 82 SER A N 1
ATOM 642 C CA . SER A 1 82 ? 3.434 2.573 -12.360 1.00 84.81 82 SER A CA 1
ATOM 643 C C . SER A 1 82 ? 4.144 1.218 -12.448 1.00 84.81 82 SER A C 1
ATOM 645 O O . SER A 1 82 ? 5.133 1.096 -13.168 1.00 84.81 82 SER A O 1
ATOM 647 N N . ALA A 1 83 ? 3.612 0.187 -11.788 1.00 82.62 83 ALA A N 1
ATOM 648 C CA . ALA A 1 83 ? 4.109 -1.178 -11.909 1.00 82.62 83 ALA A CA 1
ATOM 649 C C . ALA A 1 83 ? 3.886 -1.728 -13.327 1.00 82.62 83 ALA A C 1
ATOM 651 O O . ALA A 1 83 ? 4.814 -2.260 -13.927 1.00 82.62 83 ALA A O 1
ATOM 652 N N . TYR A 1 84 ? 2.697 -1.523 -13.904 1.00 81.31 84 TYR A N 1
ATOM 653 C CA . TYR A 1 84 ? 2.351 -1.999 -15.247 1.00 81.31 84 TYR A CA 1
ATOM 654 C C . TYR A 1 84 ? 3.254 -1.424 -16.346 1.00 81.31 84 TYR A C 1
ATOM 656 O O . TYR A 1 84 ? 3.679 -2.149 -17.240 1.00 81.31 84 TYR A O 1
ATOM 664 N N . ILE A 1 85 ? 3.586 -0.131 -16.274 1.00 83.38 85 ILE A N 1
ATOM 665 C CA . ILE A 1 85 ? 4.505 0.516 -17.229 1.00 83.38 85 ILE A CA 1
ATOM 666 C C . ILE A 1 85 ? 5.989 0.286 -16.900 1.00 83.38 85 ILE A C 1
ATOM 668 O O . ILE A 1 85 ? 6.852 0.926 -17.499 1.00 83.38 85 ILE A O 1
ATOM 672 N N . GLY A 1 86 ? 6.296 -0.608 -15.955 1.00 72.44 86 GLY A N 1
ATOM 673 C CA . GLY A 1 86 ? 7.661 -1.023 -15.634 1.00 72.44 86 GLY A CA 1
ATOM 674 C C . GLY A 1 86 ? 8.489 0.007 -14.867 1.00 72.44 86 GLY A C 1
ATOM 675 O O . GLY A 1 86 ? 9.708 -0.123 -14.812 1.00 72.44 86 GLY A O 1
ATOM 676 N N . LEU A 1 87 ? 7.862 1.032 -14.274 1.00 75.31 87 LEU A N 1
ATOM 677 C CA . LEU A 1 87 ? 8.581 2.016 -13.452 1.00 75.31 87 LEU A CA 1
ATOM 678 C C . LEU A 1 87 ? 9.007 1.427 -12.108 1.00 75.31 87 LEU A C 1
ATOM 680 O O . LEU A 1 87 ? 9.999 1.868 -11.540 1.00 75.31 87 LEU A O 1
ATOM 684 N N . GLN A 1 88 ? 8.262 0.453 -11.588 1.00 68.19 88 GLN A N 1
ATOM 685 C CA . GLN A 1 88 ? 8.627 -0.228 -10.353 1.00 68.19 88 GLN A CA 1
ATOM 686 C C . GLN A 1 88 ? 9.372 -1.522 -10.655 1.00 68.19 88 GLN A C 1
ATOM 688 O O . GLN A 1 88 ? 8.830 -2.432 -11.279 1.00 68.19 88 GLN A O 1
ATOM 693 N N . GLN A 1 89 ? 10.607 -1.607 -10.171 1.00 62.94 89 GLN A N 1
ATOM 694 C CA . GLN A 1 89 ? 11.363 -2.854 -10.137 1.00 62.94 89 GLN A CA 1
ATOM 695 C C . GLN A 1 89 ? 11.141 -3.593 -8.807 1.00 62.94 89 GLN A C 1
ATOM 697 O O . GLN A 1 89 ? 10.508 -3.084 -7.872 1.00 62.94 89 GLN A O 1
ATOM 702 N N . SER A 1 90 ? 11.677 -4.811 -8.731 1.00 53.75 90 SER A N 1
ATOM 703 C CA . SER A 1 90 ? 11.720 -5.642 -7.525 1.00 53.75 90 SER A CA 1
ATOM 704 C C . SER A 1 90 ? 12.169 -4.857 -6.283 1.00 53.75 90 SER A C 1
ATOM 706 O O . SER A 1 90 ? 13.245 -4.269 -6.285 1.00 53.75 90 SER A O 1
ATOM 708 N N . LEU A 1 91 ? 11.368 -4.906 -5.208 1.00 57.66 91 LEU A N 1
ATOM 709 C CA . LEU A 1 91 ? 11.666 -4.318 -3.886 1.00 57.66 91 LEU A CA 1
ATOM 710 C C . LEU A 1 91 ? 11.876 -2.789 -3.855 1.00 57.66 91 LEU A C 1
ATOM 712 O O . LEU A 1 91 ? 12.638 -2.273 -3.040 1.00 57.66 91 LEU A O 1
ATOM 716 N N . THR A 1 92 ? 11.169 -2.036 -4.692 1.00 69.56 92 THR A N 1
ATOM 717 C CA . THR A 1 92 ? 11.175 -0.569 -4.575 1.00 69.56 92 THR A CA 1
ATOM 718 C C . THR A 1 92 ? 10.403 -0.092 -3.337 1.00 69.56 92 THR A C 1
ATOM 720 O O . THR A 1 92 ? 9.448 -0.731 -2.881 1.00 69.56 92 THR A O 1
ATOM 723 N N . SER A 1 93 ? 10.802 1.057 -2.782 1.00 77.31 93 SER A N 1
ATOM 724 C CA . SER A 1 93 ? 10.178 1.629 -1.580 1.00 77.31 93 SER A CA 1
ATOM 725 C C . SER A 1 93 ? 8.647 1.824 -1.665 1.00 77.31 93 SER A C 1
ATOM 727 O O . SER A 1 93 ? 7.983 1.644 -0.636 1.00 77.31 93 SER A O 1
ATOM 729 N N . PRO A 1 94 ? 8.030 2.093 -2.842 1.00 81.31 94 PRO A N 1
ATOM 730 C CA . PRO A 1 94 ? 6.581 2.233 -2.957 1.00 81.31 94 PRO A CA 1
ATOM 731 C C . PRO A 1 94 ? 5.794 0.976 -2.574 1.00 81.31 94 PRO A C 1
ATOM 733 O O . PRO A 1 94 ? 4.661 1.076 -2.107 1.00 81.31 94 PRO A O 1
ATOM 736 N N . VAL A 1 95 ? 6.393 -0.211 -2.700 1.00 83.44 95 VAL A N 1
ATOM 737 C CA . VAL A 1 95 ? 5.750 -1.479 -2.316 1.00 83.44 95 VAL A CA 1
ATOM 738 C C . VAL A 1 95 ? 5.409 -1.492 -0.821 1.00 83.44 95 VAL A C 1
ATOM 740 O O . VAL A 1 95 ? 4.371 -2.016 -0.416 1.00 83.44 95 VAL A O 1
ATOM 743 N N . VAL A 1 96 ? 6.222 -0.829 0.008 1.00 84.94 96 VAL A N 1
ATOM 744 C CA . VAL A 1 96 ? 5.969 -0.701 1.450 1.00 84.94 96 VAL A CA 1
ATOM 745 C C . VAL A 1 96 ? 4.658 0.038 1.718 1.00 84.94 96 VAL A C 1
ATOM 747 O O . VAL A 1 96 ? 3.905 -0.348 2.608 1.00 84.94 96 VAL A O 1
ATOM 750 N N . GLY A 1 97 ? 4.328 1.059 0.924 1.00 85.94 97 GLY A N 1
ATOM 751 C CA . GLY A 1 97 ? 3.066 1.789 1.061 1.00 85.94 97 GLY A CA 1
ATOM 752 C C . GLY A 1 97 ? 1.864 0.925 0.713 1.00 85.94 97 GLY A C 1
ATOM 753 O O . GLY A 1 97 ? 0.873 0.946 1.442 1.00 85.94 97 GLY A O 1
ATOM 754 N N . ALA A 1 98 ? 1.979 0.094 -0.328 1.00 87.56 98 ALA A N 1
ATOM 755 C CA . ALA A 1 98 ? 0.958 -0.896 -0.657 1.00 87.56 98 ALA A CA 1
ATOM 756 C C . ALA A 1 98 ? 0.746 -1.894 0.499 1.00 87.56 98 ALA A C 1
ATOM 758 O O . ALA A 1 98 ? -0.397 -2.143 0.883 1.00 87.56 98 ALA A O 1
ATOM 759 N N . TYR A 1 99 ? 1.814 -2.392 1.135 1.00 87.19 99 TYR A N 1
ATOM 760 C CA . TYR A 1 99 ? 1.689 -3.263 2.313 1.00 87.19 99 TYR A CA 1
ATOM 761 C C . TYR A 1 99 ? 1.051 -2.570 3.515 1.00 87.19 99 TYR A C 1
ATOM 763 O O . TYR A 1 99 ? 0.220 -3.172 4.195 1.00 87.19 99 TYR A O 1
ATOM 771 N N . VAL A 1 100 ? 1.391 -1.304 3.772 1.00 88.25 100 VAL A N 1
ATOM 772 C CA . VAL A 1 100 ? 0.757 -0.526 4.845 1.00 88.25 100 VAL A CA 1
ATOM 773 C C . VAL A 1 100 ? -0.745 -0.383 4.577 1.00 88.25 100 VAL A C 1
ATOM 775 O O . VAL A 1 100 ? -1.541 -0.604 5.490 1.00 88.25 100 VAL A O 1
ATOM 778 N N . LEU A 1 101 ? -1.153 -0.101 3.335 1.00 87.75 101 LEU A N 1
ATOM 779 C CA . LEU A 1 101 ? -2.569 -0.041 2.954 1.00 87.75 101 LEU A CA 1
ATOM 780 C C . LEU A 1 101 ? -3.280 -1.382 3.140 1.00 87.75 101 LEU A C 1
ATOM 782 O O . LEU A 1 101 ? -4.343 -1.426 3.764 1.00 87.75 101 LEU A O 1
ATOM 786 N N . VAL A 1 102 ? -2.674 -2.481 2.679 1.00 88.25 102 VAL A N 1
ATOM 787 C CA . VAL A 1 102 ? -3.191 -3.837 2.915 1.00 88.25 102 VAL A CA 1
ATOM 788 C C . VAL A 1 102 ? -3.357 -4.082 4.411 1.00 88.25 102 VAL A C 1
ATOM 790 O O . VAL A 1 102 ? -4.416 -4.535 4.847 1.00 88.25 102 VAL A O 1
ATOM 793 N N . GLY A 1 103 ? -2.356 -3.744 5.223 1.00 84.81 103 GLY A N 1
ATOM 794 C CA . GLY A 1 103 ? -2.417 -3.957 6.662 1.00 84.81 103 GLY A CA 1
ATOM 795 C C . GLY A 1 103 ? -3.522 -3.149 7.336 1.00 84.81 103 GLY A C 1
ATOM 796 O O . GLY A 1 103 ? -4.285 -3.683 8.147 1.00 84.81 103 GLY A O 1
ATOM 797 N N . VAL A 1 104 ? -3.699 -1.890 6.934 1.00 85.19 104 VAL A N 1
ATOM 798 C CA . VAL A 1 104 ? -4.814 -1.051 7.386 1.00 85.19 104 VAL A CA 1
ATOM 799 C C . VAL A 1 104 ? -6.158 -1.670 6.991 1.00 85.19 104 VAL A C 1
ATOM 801 O O . VAL A 1 104 ? -7.065 -1.736 7.826 1.00 85.19 104 VAL A O 1
ATOM 804 N N . TRP A 1 105 ? -6.299 -2.182 5.766 1.00 86.31 105 TRP A N 1
ATOM 805 C CA . TRP A 1 105 ? -7.520 -2.848 5.299 1.00 86.31 105 TRP A CA 1
ATOM 806 C C . TRP A 1 105 ? -7.819 -4.130 6.083 1.00 86.31 105 TRP A C 1
ATOM 808 O O . TRP A 1 105 ? -8.953 -4.330 6.530 1.00 86.31 105 TRP A O 1
ATOM 818 N N . LEU A 1 106 ? -6.804 -4.954 6.356 1.00 84.38 106 LEU A N 1
ATOM 819 C CA . LEU A 1 106 ? -6.930 -6.152 7.188 1.00 84.38 106 LEU A CA 1
ATOM 820 C C . LEU A 1 106 ? -7.372 -5.802 8.618 1.00 84.38 106 LEU A C 1
ATOM 822 O O . LEU A 1 106 ? -8.308 -6.412 9.142 1.00 84.38 106 LEU A O 1
ATOM 826 N N . VAL A 1 107 ? -6.770 -4.778 9.235 1.00 81.25 107 VAL A N 1
ATOM 827 C CA . VAL A 1 107 ? -7.147 -4.297 10.578 1.00 81.25 107 VAL A CA 1
ATOM 828 C C . VAL A 1 107 ? -8.576 -3.739 10.600 1.00 81.25 107 VAL A C 1
ATOM 830 O O . VAL A 1 107 ? -9.293 -3.924 11.588 1.00 81.25 107 VAL A O 1
ATOM 833 N N . ARG A 1 108 ? -9.030 -3.117 9.505 1.00 75.12 108 ARG A N 1
ATOM 834 C CA . ARG A 1 108 ? -10.412 -2.637 9.307 1.00 75.12 108 ARG A CA 1
ATOM 835 C C . ARG A 1 108 ? -11.431 -3.750 9.052 1.00 75.12 108 ARG A C 1
ATOM 837 O O . ARG A 1 108 ? -12.616 -3.460 8.938 1.00 75.12 108 ARG A O 1
ATOM 844 N N . SER A 1 109 ? -11.013 -5.017 9.036 1.00 77.75 109 SER A N 1
ATOM 845 C CA . SER A 1 109 ? -11.847 -6.177 8.677 1.00 77.75 109 SER A CA 1
ATOM 846 C C . SER A 1 109 ? -12.228 -6.250 7.197 1.00 77.75 109 SER A C 1
ATOM 848 O O . SER A 1 109 ? -13.106 -7.030 6.832 1.00 77.75 109 SER A O 1
ATOM 850 N N . TRP A 1 110 ? -11.544 -5.504 6.331 1.00 81.25 110 TRP A N 1
ATOM 851 C CA . TRP A 1 110 ? -11.723 -5.570 4.884 1.00 81.25 110 TRP A CA 1
ATOM 852 C C . TRP A 1 110 ? -10.745 -6.580 4.277 1.00 81.25 110 TRP A C 1
ATOM 854 O O . TRP A 1 110 ? -9.829 -6.257 3.525 1.00 81.25 110 TRP A O 1
ATOM 864 N N . ILE A 1 111 ? -10.930 -7.839 4.684 1.00 79.81 111 ILE A N 1
ATOM 865 C CA . ILE A 1 111 ? -9.974 -8.922 4.428 1.00 79.81 111 ILE A CA 1
ATOM 866 C C . ILE A 1 111 ? -9.893 -9.255 2.941 1.00 79.81 111 ILE A C 1
ATOM 868 O O . ILE A 1 111 ? -8.796 -9.350 2.401 1.00 79.81 111 ILE A O 1
ATOM 872 N N . VAL A 1 112 ? -11.045 -9.409 2.280 1.00 82.88 112 VAL A N 1
ATOM 873 C CA . VAL A 1 112 ? -11.099 -9.821 0.869 1.00 82.88 112 VAL A CA 1
ATOM 874 C C . VAL A 1 112 ? -10.407 -8.794 -0.039 1.00 82.88 112 VAL A C 1
ATOM 876 O O . VAL A 1 112 ? -9.515 -9.203 -0.779 1.00 82.88 112 VAL A O 1
ATOM 879 N N . PRO A 1 113 ? -10.695 -7.478 0.044 1.00 82.94 113 PRO A N 1
ATOM 880 C CA . PRO A 1 113 ? -9.983 -6.488 -0.766 1.00 82.94 113 PRO A CA 1
ATOM 881 C C . PRO A 1 113 ? -8.503 -6.368 -0.405 1.00 82.94 113 PRO A C 1
ATOM 883 O O . PRO A 1 113 ? -7.681 -6.193 -1.296 1.00 82.94 113 PRO A O 1
ATOM 886 N N . GLY A 1 114 ? -8.149 -6.498 0.881 1.00 84.06 114 GLY A N 1
ATOM 887 C CA . GLY A 1 114 ? -6.754 -6.451 1.327 1.00 84.06 114 GLY A CA 1
ATOM 888 C C . GLY A 1 114 ? -5.926 -7.595 0.748 1.00 84.06 114 GLY A C 1
ATOM 889 O O . GLY A 1 114 ? -4.854 -7.363 0.197 1.00 84.06 114 GLY A O 1
ATOM 890 N N . LEU A 1 115 ? -6.447 -8.823 0.807 1.00 86.69 115 LEU A N 1
ATOM 891 C CA . LEU A 1 115 ? -5.800 -9.987 0.201 1.00 86.69 115 LEU A CA 1
ATOM 892 C C . LEU A 1 115 ? -5.743 -9.877 -1.324 1.00 86.69 115 LEU A C 1
ATOM 894 O O . LEU A 1 115 ? -4.724 -10.222 -1.911 1.00 86.69 115 LEU A O 1
ATOM 898 N N . LEU A 1 116 ? -6.800 -9.372 -1.963 1.00 88.00 116 LEU A N 1
ATOM 899 C CA . LEU A 1 116 ? -6.818 -9.184 -3.413 1.00 88.00 116 LEU A CA 1
ATOM 900 C C . LEU A 1 116 ? -5.756 -8.172 -3.853 1.00 88.00 116 LEU A C 1
ATOM 902 O O . LEU A 1 116 ? -5.001 -8.460 -4.775 1.00 88.00 116 LEU A O 1
ATOM 906 N N . LEU A 1 117 ? -5.650 -7.030 -3.167 1.00 88.06 117 LEU A N 1
ATOM 907 C CA . LEU A 1 117 ? -4.616 -6.030 -3.433 1.00 88.06 117 LEU A CA 1
ATOM 908 C C . LEU A 1 117 ? -3.210 -6.598 -3.222 1.00 88.06 117 LEU A C 1
ATOM 910 O O . LEU A 1 117 ? -2.313 -6.314 -4.013 1.00 88.06 117 LEU A O 1
ATOM 914 N N . LEU A 1 118 ? -3.024 -7.413 -2.183 1.00 88.81 118 LEU A N 1
ATOM 915 C CA . LEU A 1 118 ? -1.752 -8.071 -1.907 1.00 88.81 118 LEU A CA 1
ATOM 916 C C . LEU A 1 118 ? -1.363 -9.013 -3.050 1.00 88.81 118 LEU A C 1
ATOM 918 O O . LEU A 1 118 ? -0.289 -8.862 -3.618 1.00 88.81 118 LEU A O 1
ATOM 922 N N . VAL A 1 119 ? -2.263 -9.913 -3.457 1.00 87.31 119 VAL A N 1
ATOM 923 C CA . VAL A 1 119 ? -2.030 -10.828 -4.587 1.00 87.31 119 VAL A CA 1
ATOM 924 C C . VAL A 1 119 ? -1.745 -10.052 -5.870 1.00 87.31 119 VAL A C 1
ATOM 926 O O . VAL A 1 119 ? -0.824 -10.401 -6.600 1.00 87.31 119 VAL A O 1
ATOM 929 N N . LEU A 1 120 ? -2.501 -8.985 -6.136 1.00 87.88 120 LEU A N 1
ATOM 930 C CA . LEU A 1 120 ? -2.316 -8.159 -7.326 1.00 87.88 120 LEU A CA 1
ATOM 931 C C . LEU A 1 120 ? -0.956 -7.446 -7.320 1.00 87.88 120 LEU A C 1
ATOM 933 O O . LEU A 1 120 ? -0.302 -7.364 -8.358 1.00 87.88 120 LEU A O 1
ATOM 937 N N . THR A 1 121 ? -0.524 -6.962 -6.154 1.00 85.62 121 THR A N 1
ATOM 938 C CA . THR A 1 121 ? 0.783 -6.322 -5.958 1.00 85.62 121 THR A CA 1
ATOM 939 C C . THR A 1 121 ? 1.904 -7.312 -6.245 1.00 85.62 121 THR A C 1
ATOM 941 O O . THR A 1 121 ? 2.751 -7.044 -7.092 1.00 85.62 121 THR A O 1
ATOM 944 N N . GLU A 1 122 ? 1.869 -8.490 -5.622 1.00 8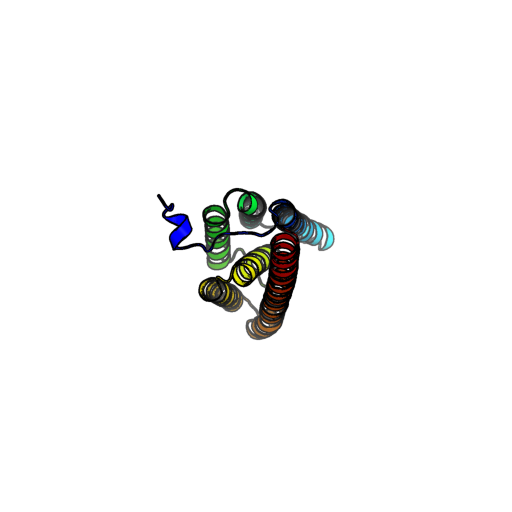4.31 122 GLU A N 1
ATOM 945 C CA . GLU A 1 122 ? 2.903 -9.511 -5.813 1.00 84.31 122 GLU A CA 1
ATOM 946 C C . GLU A 1 122 ? 2.924 -10.042 -7.248 1.00 84.31 122 GLU A C 1
ATOM 948 O O . GLU A 1 122 ? 3.990 -10.159 -7.848 1.00 84.31 122 GLU A O 1
ATOM 953 N N . ALA A 1 123 ? 1.754 -10.304 -7.841 1.00 83.75 123 ALA A N 1
ATOM 954 C CA . ALA A 1 123 ? 1.654 -10.743 -9.229 1.00 83.75 123 ALA A CA 1
ATOM 955 C C . ALA A 1 123 ? 2.243 -9.701 -10.189 1.00 83.75 123 ALA A C 1
ATOM 957 O O . ALA A 1 123 ? 3.004 -10.060 -11.085 1.00 83.75 123 ALA A O 1
ATOM 958 N N . SER A 1 124 ? 1.949 -8.414 -9.972 1.00 82.31 124 SER A N 1
ATOM 959 C CA . SER A 1 124 ? 2.498 -7.325 -10.790 1.00 82.31 124 SER A CA 1
ATOM 960 C C . SER A 1 124 ? 4.021 -7.259 -10.679 1.00 82.31 124 SER A C 1
ATOM 962 O O . SER A 1 124 ? 4.711 -7.151 -11.690 1.00 82.31 124 SER A O 1
ATOM 964 N N . LEU A 1 125 ? 4.560 -7.386 -9.464 1.00 79.88 125 LEU A N 1
ATOM 965 C CA . LEU A 1 125 ? 6.003 -7.351 -9.234 1.00 79.88 125 LEU A CA 1
ATOM 966 C C . LEU A 1 125 ? 6.718 -8.580 -9.809 1.00 79.88 125 LEU A C 1
ATOM 968 O O . LEU A 1 125 ? 7.808 -8.440 -10.353 1.00 79.88 125 LEU A O 1
ATOM 972 N N . VAL A 1 126 ? 6.124 -9.773 -9.726 1.00 82.25 126 VAL A N 1
ATOM 973 C CA . VAL A 1 126 ? 6.701 -11.002 -10.299 1.00 82.25 126 VAL A CA 1
ATOM 974 C C . VAL A 1 126 ? 6.722 -10.948 -11.827 1.00 82.25 126 VAL A C 1
ATOM 976 O O . VAL A 1 126 ? 7.723 -11.339 -12.420 1.00 82.25 126 VAL A O 1
ATOM 979 N N . VAL A 1 127 ? 5.660 -10.439 -12.463 1.00 80.44 127 VAL A N 1
ATOM 980 C CA . VAL A 1 127 ? 5.563 -10.338 -13.933 1.00 80.44 127 VAL A CA 1
ATOM 981 C C . VAL A 1 127 ? 6.620 -9.399 -14.517 1.00 80.44 127 VAL A C 1
ATOM 983 O O . VAL A 1 127 ? 7.146 -9.664 -15.594 1.00 80.44 127 VAL A O 1
ATOM 986 N N . VAL A 1 128 ? 6.940 -8.314 -13.811 1.00 75.00 128 VAL A N 1
ATOM 987 C CA . VAL A 1 128 ? 7.887 -7.287 -14.276 1.00 75.00 128 VAL A CA 1
ATOM 988 C C . VAL A 1 128 ? 9.325 -7.578 -13.811 1.00 75.00 128 VAL A C 1
ATOM 990 O O . VAL A 1 128 ? 10.274 -6.951 -14.280 1.00 75.00 128 VAL A O 1
ATOM 993 N N . SER A 1 129 ? 9.524 -8.545 -12.907 1.00 73.25 129 SER A N 1
ATOM 994 C CA . SER A 1 129 ? 10.840 -8.832 -12.334 1.00 73.25 129 SER A CA 1
ATOM 995 C C . SER A 1 129 ? 11.758 -9.596 -13.300 1.00 73.25 129 SER A C 1
ATOM 997 O O . SER A 1 129 ? 11.345 -10.603 -13.876 1.00 73.25 129 SER A O 1
ATOM 999 N N . PRO A 1 130 ? 13.049 -9.217 -13.396 1.00 75.19 130 PRO A N 1
ATOM 1000 C CA . PRO A 1 130 ? 14.054 -10.003 -14.111 1.00 75.19 130 PRO A CA 1
ATOM 1001 C C . PRO A 1 130 ? 14.376 -11.346 -13.427 1.00 75.19 130 PRO A C 1
ATOM 1003 O O . PRO A 1 130 ? 14.898 -12.250 -14.076 1.00 75.19 130 PRO A O 1
ATOM 1006 N N . TYR A 1 131 ? 14.053 -11.504 -12.134 1.00 80.44 131 TYR A N 1
ATOM 1007 C CA . TYR A 1 131 ? 14.318 -12.716 -11.348 1.00 80.44 131 TYR A CA 1
ATOM 1008 C C . TYR A 1 131 ? 13.044 -13.199 -10.629 1.00 80.44 131 TYR A C 1
ATOM 1010 O O . TYR A 1 131 ? 12.942 -13.105 -9.400 1.00 80.44 131 TYR A O 1
ATOM 1018 N N . PRO A 1 132 ? 12.066 -13.758 -11.365 1.00 76.44 132 PRO A N 1
ATOM 1019 C CA . PRO A 1 132 ? 10.729 -14.043 -10.840 1.00 76.44 132 PRO A CA 1
ATOM 1020 C C . PRO A 1 132 ? 10.732 -15.041 -9.674 1.00 76.44 132 PRO A C 1
ATOM 1022 O O . PRO A 1 132 ? 9.938 -14.904 -8.748 1.00 76.44 132 PRO A O 1
ATOM 1025 N N . GLY A 1 133 ? 11.648 -16.016 -9.669 1.00 76.44 133 GLY A N 1
ATOM 1026 C CA . GLY A 1 133 ? 11.758 -16.996 -8.583 1.00 76.44 133 GLY A CA 1
ATOM 1027 C C . GLY A 1 133 ? 12.210 -16.378 -7.256 1.00 76.44 133 GLY A C 1
ATOM 1028 O O . GLY A 1 133 ? 11.613 -16.643 -6.215 1.00 76.44 133 GLY A O 1
ATOM 1029 N N . LEU A 1 134 ? 13.222 -15.505 -7.290 1.00 75.94 134 LEU A N 1
ATOM 1030 C CA . LEU A 1 134 ? 13.693 -14.799 -6.094 1.00 75.94 134 LEU A CA 1
ATOM 1031 C C . LEU A 1 134 ? 12.636 -13.799 -5.605 1.00 75.94 134 LEU A C 1
ATOM 1033 O O . LEU A 1 134 ? 12.387 -13.693 -4.403 1.00 75.94 134 LEU A O 1
ATOM 1037 N N . GLN A 1 135 ? 11.964 -13.128 -6.546 1.00 78.31 135 GLN A N 1
ATOM 1038 C CA . GLN A 1 135 ? 10.863 -12.218 -6.249 1.00 78.31 135 GLN A CA 1
ATOM 1039 C C . GLN A 1 135 ? 9.689 -12.944 -5.587 1.00 78.31 135 GLN A C 1
ATOM 1041 O O . GLN A 1 135 ? 9.142 -12.429 -4.621 1.00 78.31 135 GLN A O 1
ATOM 1046 N N . ALA A 1 136 ? 9.335 -14.148 -6.043 1.00 77.44 136 ALA A N 1
ATOM 1047 C CA . ALA A 1 136 ? 8.262 -14.944 -5.450 1.00 77.44 136 ALA A CA 1
ATOM 1048 C C . ALA A 1 136 ? 8.575 -15.368 -4.004 1.00 77.44 136 ALA A C 1
ATOM 1050 O O . ALA A 1 136 ? 7.690 -15.367 -3.150 1.00 77.44 136 ALA A O 1
ATOM 1051 N N . VAL A 1 137 ? 9.835 -15.686 -3.694 1.00 79.44 137 VAL A N 1
ATOM 1052 C CA . VAL A 1 137 ? 10.247 -15.969 -2.310 1.00 79.44 137 VAL A CA 1
ATOM 1053 C C . VAL A 1 137 ? 10.164 -14.702 -1.457 1.00 79.44 137 VAL A C 1
ATOM 1055 O O . VAL A 1 137 ? 9.593 -14.737 -0.369 1.00 79.44 137 VAL A O 1
ATOM 1058 N N . GLY A 1 138 ? 10.662 -13.567 -1.959 1.00 75.50 138 GLY A N 1
ATOM 1059 C CA . GLY A 1 138 ? 10.546 -12.274 -1.276 1.00 75.50 138 GLY A CA 1
ATOM 1060 C C . GLY A 1 138 ? 9.091 -11.860 -1.027 1.00 75.50 138 GLY A C 1
ATOM 1061 O O . GLY A 1 138 ? 8.758 -11.424 0.075 1.00 75.50 138 GLY A O 1
ATOM 1062 N N . ALA A 1 139 ? 8.222 -12.085 -2.012 1.00 78.88 139 ALA A N 1
ATOM 1063 C CA . ALA A 1 139 ? 6.780 -11.886 -1.938 1.00 78.88 139 ALA A CA 1
ATOM 1064 C C . ALA A 1 139 ? 6.152 -12.713 -0.813 1.00 78.88 139 ALA A C 1
ATOM 1066 O O . ALA A 1 139 ? 5.398 -12.187 0.000 1.00 78.88 139 ALA A O 1
ATOM 1067 N N . LEU A 1 140 ? 6.497 -14.001 -0.697 1.00 80.31 140 LEU A N 1
ATOM 1068 C CA . LEU A 1 140 ? 5.990 -14.864 0.378 1.00 80.31 140 LEU A CA 1
ATOM 1069 C C . LEU A 1 140 ? 6.350 -14.330 1.770 1.00 80.31 140 LEU A C 1
ATOM 1071 O O . LEU A 1 140 ? 5.506 -14.333 2.667 1.00 80.31 140 LEU A O 1
ATOM 1075 N N . PHE A 1 141 ? 7.573 -13.828 1.951 1.00 81.06 141 PHE A N 1
ATOM 1076 C CA . PHE A 1 141 ? 7.977 -13.216 3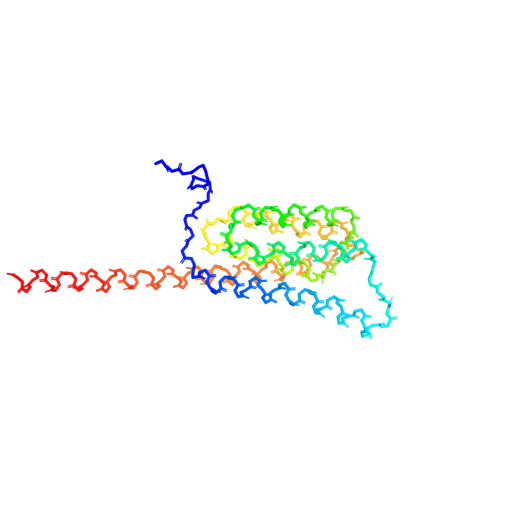.217 1.00 81.06 141 PHE A CA 1
ATOM 1077 C C . PHE A 1 141 ? 7.270 -11.875 3.465 1.00 81.06 141 PHE A C 1
ATOM 1079 O O . PHE A 1 141 ? 6.712 -11.675 4.546 1.00 81.06 141 PHE A O 1
ATOM 1086 N N . GLY A 1 142 ? 7.248 -10.972 2.480 1.00 77.44 142 GLY A N 1
ATOM 1087 C CA . GLY A 1 142 ? 6.628 -9.646 2.601 1.00 77.44 142 GLY A CA 1
ATOM 1088 C C . GLY A 1 142 ? 5.121 -9.715 2.861 1.00 77.44 142 GLY A C 1
ATOM 1089 O O . GLY A 1 142 ? 4.614 -9.120 3.820 1.00 77.44 142 GLY A O 1
ATOM 1090 N N . SER A 1 143 ? 4.412 -10.514 2.067 1.00 82.69 143 SER A N 1
ATOM 1091 C CA . SER A 1 143 ? 2.985 -10.790 2.243 1.00 82.69 143 SER A CA 1
ATOM 1092 C C . SER A 1 143 ? 2.693 -11.511 3.561 1.00 82.69 143 SER A C 1
ATOM 1094 O O . SER A 1 143 ? 1.803 -11.092 4.305 1.00 82.69 143 SER A O 1
ATOM 1096 N N . GLY A 1 144 ? 3.472 -12.542 3.905 1.00 82.19 144 GLY A N 1
ATOM 1097 C CA . GLY A 1 144 ? 3.303 -13.318 5.132 1.00 82.19 144 GLY A CA 1
ATOM 1098 C C . GLY A 1 144 ? 3.434 -12.466 6.394 1.00 82.19 144 GLY A C 1
ATOM 1099 O O . GLY A 1 144 ? 2.569 -12.528 7.271 1.00 82.19 144 GLY A O 1
ATOM 1100 N N . ILE A 1 145 ? 4.463 -11.615 6.464 1.00 84.75 145 ILE A N 1
ATOM 1101 C CA . ILE A 1 145 ? 4.672 -10.693 7.590 1.00 84.75 145 ILE A CA 1
ATOM 1102 C C . ILE A 1 145 ? 3.524 -9.684 7.670 1.00 84.75 145 ILE A C 1
ATOM 1104 O O . ILE A 1 145 ? 2.958 -9.488 8.748 1.00 84.75 145 ILE A O 1
ATOM 1108 N N . THR A 1 146 ? 3.139 -9.086 6.538 1.00 85.38 146 THR A N 1
ATOM 1109 C CA . THR A 1 146 ? 2.037 -8.114 6.471 1.00 85.38 146 THR A CA 1
ATOM 1110 C C . THR A 1 146 ? 0.732 -8.714 6.988 1.00 85.38 146 THR A C 1
ATOM 1112 O O . THR A 1 146 ? 0.060 -8.109 7.828 1.00 85.38 146 THR A O 1
ATOM 1115 N N . ILE A 1 147 ? 0.384 -9.926 6.547 1.00 85.75 147 ILE A N 1
ATOM 1116 C CA . ILE A 1 147 ? -0.820 -10.633 6.992 1.00 85.75 147 ILE A CA 1
ATOM 1117 C C . ILE A 1 147 ? -0.731 -10.943 8.489 1.00 85.75 147 ILE A C 1
ATOM 1119 O O . ILE A 1 147 ? -1.637 -10.575 9.242 1.00 85.75 147 ILE A O 1
ATOM 1123 N N . ALA A 1 148 ? 0.354 -11.583 8.936 1.00 85.31 148 ALA A N 1
ATOM 1124 C CA . ALA A 1 148 ? 0.519 -12.011 10.324 1.00 85.31 148 ALA A CA 1
ATOM 1125 C C . ALA A 1 148 ? 0.452 -10.828 11.300 1.00 85.31 148 ALA A C 1
ATOM 1127 O O . ALA A 1 148 ? -0.307 -10.865 12.272 1.00 85.31 148 ALA A O 1
ATOM 1128 N N . LEU A 1 149 ? 1.184 -9.750 11.007 1.00 85.81 149 LEU A N 1
ATOM 1129 C CA . LEU A 1 149 ? 1.216 -8.550 11.836 1.00 85.81 149 LEU A CA 1
ATOM 1130 C C . LEU A 1 149 ? -0.157 -7.869 11.888 1.00 85.81 149 LEU A C 1
ATOM 1132 O O . LEU A 1 149 ? -0.639 -7.510 12.964 1.00 85.81 149 LEU A O 1
ATOM 1136 N N . SER A 1 150 ? -0.831 -7.744 10.746 1.00 83.12 150 SER A N 1
ATOM 1137 C CA . SER A 1 150 ? -2.130 -7.070 10.667 1.00 83.12 150 SER A CA 1
ATOM 1138 C C . SER A 1 150 ? -3.236 -7.850 11.377 1.00 83.12 150 SER A C 1
ATOM 1140 O O . SER A 1 150 ? -4.066 -7.261 12.078 1.00 83.12 150 SER A O 1
ATOM 1142 N N . LEU A 1 151 ? -3.235 -9.182 11.260 1.00 83.25 151 LEU A N 1
ATOM 1143 C CA . LEU A 1 151 ? -4.155 -10.032 12.015 1.00 83.25 151 LEU A CA 1
ATOM 1144 C C . LEU A 1 151 ? -3.856 -9.991 13.514 1.00 83.25 151 LEU A C 1
ATOM 1146 O O . LEU A 1 151 ? -4.801 -9.918 14.301 1.00 83.25 151 LEU A O 1
ATOM 1150 N N . ALA A 1 152 ? -2.583 -9.986 13.917 1.00 82.12 152 ALA A N 1
ATOM 1151 C CA . ALA A 1 152 ? -2.202 -9.859 15.320 1.00 82.12 152 ALA A CA 1
ATOM 1152 C C . ALA A 1 152 ? -2.714 -8.537 15.912 1.00 82.12 152 ALA A C 1
ATOM 1154 O O . ALA A 1 152 ? -3.396 -8.548 16.938 1.00 82.12 152 ALA A O 1
ATOM 1155 N N . ILE A 1 153 ? -2.489 -7.408 15.228 1.00 82.69 153 ILE A N 1
ATOM 1156 C CA . ILE A 1 153 ? -3.001 -6.090 15.638 1.00 82.69 153 ILE A CA 1
ATOM 1157 C C . ILE A 1 153 ? -4.528 -6.123 15.772 1.00 82.69 153 ILE A C 1
ATOM 1159 O O . ILE A 1 153 ? -5.080 -5.671 16.779 1.00 82.69 153 ILE A O 1
ATOM 1163 N N . ARG A 1 154 ? -5.232 -6.697 14.790 1.00 80.19 154 ARG A N 1
ATOM 1164 C CA . ARG A 1 154 ? -6.693 -6.839 14.842 1.00 80.19 154 ARG A CA 1
ATOM 1165 C C . ARG A 1 154 ? -7.141 -7.682 16.036 1.00 80.19 154 ARG A C 1
ATOM 1167 O O . ARG A 1 154 ? -8.074 -7.290 16.737 1.00 80.19 154 ARG A O 1
ATOM 1174 N N . TYR A 1 155 ? -6.481 -8.810 16.283 1.00 79.75 155 TYR A N 1
ATOM 1175 C CA . TYR A 1 155 ? -6.782 -9.699 17.401 1.00 79.75 155 TYR A CA 1
ATOM 1176 C C . TYR A 1 155 ? -6.597 -8.993 18.748 1.00 79.75 155 TYR A C 1
ATOM 1178 O O . TYR A 1 155 ? -7.503 -9.022 19.584 1.00 79.75 155 TYR A O 1
ATOM 1186 N N . PHE A 1 156 ? -5.481 -8.281 18.935 1.00 78.81 156 PHE A N 1
ATOM 1187 C CA . PHE A 1 156 ? -5.240 -7.487 20.140 1.00 78.81 156 PHE A CA 1
ATOM 1188 C C . PHE A 1 156 ? -6.322 -6.422 20.346 1.00 78.81 156 PHE A C 1
ATOM 1190 O O . PHE A 1 156 ? -6.842 -6.306 21.454 1.00 78.81 156 PHE A O 1
ATOM 1197 N N . ARG A 1 157 ? -6.743 -5.711 19.290 1.00 75.69 157 ARG A N 1
ATOM 1198 C CA . ARG A 1 157 ? -7.826 -4.713 19.378 1.00 75.69 157 ARG A CA 1
ATOM 1199 C C . ARG A 1 157 ? -9.176 -5.322 19.744 1.00 75.69 157 ARG A C 1
ATOM 1201 O O . ARG A 1 157 ? -9.908 -4.763 20.559 1.00 75.69 157 ARG A O 1
ATOM 1208 N N . LEU A 1 158 ? -9.530 -6.461 19.154 1.00 75.00 158 LEU A N 1
ATOM 1209 C CA . LEU A 1 158 ? -10.772 -7.156 19.497 1.00 75.00 158 LEU A CA 1
ATOM 1210 C C . LEU A 1 158 ? -10.751 -7.621 20.956 1.00 75.00 158 LEU A C 1
ATOM 1212 O O . LEU A 1 158 ? -11.756 -7.489 21.654 1.00 75.00 158 LEU A O 1
ATOM 1216 N N . LYS A 1 159 ? -9.603 -8.108 21.437 1.00 74.50 159 LYS A N 1
ATOM 1217 C CA . LYS A 1 159 ? -9.424 -8.525 22.830 1.00 74.50 159 LYS A CA 1
ATOM 1218 C C . LYS A 1 159 ? -9.546 -7.347 23.804 1.00 74.50 159 LYS A C 1
ATOM 1220 O O . LYS A 1 159 ? -10.268 -7.467 24.790 1.00 74.50 159 LYS A O 1
ATOM 1225 N N . THR A 1 160 ? -8.917 -6.204 23.522 1.00 70.88 160 THR A N 1
ATOM 1226 C CA . THR A 1 160 ? -9.014 -5.007 24.382 1.00 70.88 160 THR A CA 1
ATOM 1227 C C . THR A 1 160 ? -10.412 -4.396 24.375 1.00 70.88 160 THR A C 1
ATOM 1229 O O . THR A 1 160 ? -10.914 -4.002 25.424 1.00 70.88 160 THR A O 1
ATOM 1232 N N . THR A 1 161 ? -11.093 -4.390 23.227 1.00 69.44 161 THR A N 1
ATOM 1233 C CA . THR A 1 161 ? -12.478 -3.897 23.126 1.00 69.44 161 THR A CA 1
ATOM 1234 C C . THR A 1 161 ? -13.439 -4.774 23.933 1.00 69.44 161 THR A C 1
ATOM 1236 O O . THR A 1 161 ? -14.302 -4.259 24.644 1.00 69.44 161 THR A O 1
ATOM 1239 N N . LYS A 1 162 ? -13.265 -6.103 23.893 1.00 69.00 162 LYS A N 1
ATOM 1240 C CA . LYS A 1 162 ? -14.033 -7.038 24.732 1.00 69.00 162 LYS A CA 1
ATOM 1241 C C . LYS A 1 162 ? -13.765 -6.827 26.226 1.00 69.00 162 LYS A C 1
ATOM 1243 O O . LYS A 1 162 ? -14.704 -6.797 27.010 1.00 69.00 162 LYS A O 1
ATOM 1248 N N . ALA A 1 163 ? -12.508 -6.614 26.615 1.00 65.81 163 ALA A N 1
ATOM 1249 C CA . ALA A 1 163 ? -12.162 -6.331 28.008 1.00 65.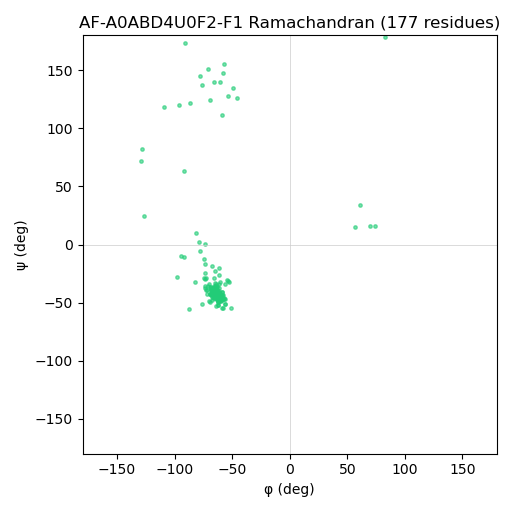81 163 ALA A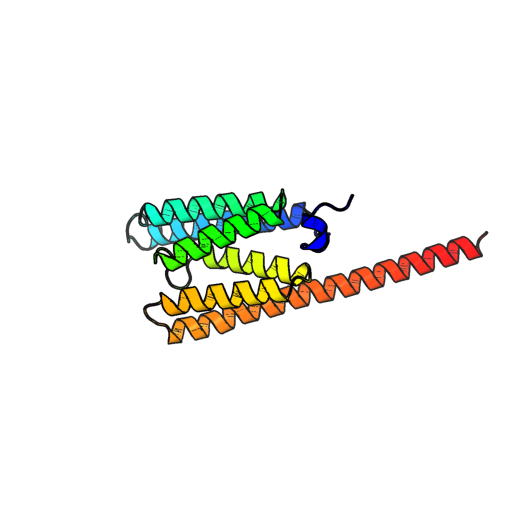 CA 1
ATOM 1250 C C . ALA A 1 163 ? -12.784 -5.011 28.509 1.00 65.81 163 ALA A C 1
ATOM 1252 O O . ALA A 1 163 ? -13.358 -4.977 29.596 1.00 65.81 163 ALA A O 1
ATOM 1253 N N . ASN A 1 164 ? -12.742 -3.947 27.698 1.00 69.25 164 ASN A N 1
ATOM 1254 C CA . ASN A 1 164 ? -13.320 -2.648 28.056 1.00 69.25 164 ASN A CA 1
ATOM 1255 C C . ASN A 1 164 ? -14.851 -2.685 28.138 1.00 69.25 164 ASN A C 1
ATOM 1257 O O . ASN A 1 164 ? -15.421 -2.153 29.085 1.00 69.25 164 ASN A O 1
ATOM 1261 N N . THR A 1 165 ? -15.518 -3.347 27.190 1.00 69.00 165 THR A N 1
ATOM 1262 C CA . THR A 1 165 ? -16.987 -3.491 27.213 1.00 69.00 165 THR A CA 1
ATOM 1263 C C . THR A 1 165 ? -17.463 -4.306 28.412 1.00 69.00 165 THR A C 1
ATOM 1265 O O . THR A 1 165 ? -18.475 -3.964 29.021 1.00 69.00 165 THR A O 1
ATOM 1268 N N . GLN A 1 166 ? -16.710 -5.332 28.813 1.00 69.25 166 GLN A N 1
ATOM 1269 C CA . GLN A 1 166 ? -17.018 -6.109 30.010 1.00 69.25 166 GLN A CA 1
ATOM 1270 C C . GLN A 1 166 ? -16.809 -5.297 31.297 1.00 69.25 166 GLN A C 1
ATOM 1272 O O . GLN A 1 166 ? -17.676 -5.311 32.167 1.00 69.25 166 GLN A O 1
ATOM 1277 N N . ALA A 1 167 ? -15.726 -4.520 31.394 1.00 65.44 167 ALA A N 1
ATOM 1278 C CA . ALA A 1 167 ? -15.486 -3.627 32.530 1.00 65.44 167 ALA A CA 1
ATOM 1279 C C . ALA A 1 167 ? -16.555 -2.523 32.653 1.00 65.44 167 ALA A C 1
ATOM 1281 O O . ALA A 1 167 ? -16.980 -2.180 33.758 1.00 65.44 167 ALA A O 1
ATOM 1282 N N . GLU A 1 168 ? -17.023 -1.984 31.524 1.00 69.88 168 GLU A N 1
ATOM 1283 C CA . GLU A 1 168 ? -18.073 -0.966 31.496 1.00 69.88 168 GLU A CA 1
ATOM 1284 C C . GLU A 1 168 ? -19.447 -1.548 31.859 1.00 69.88 168 GLU A C 1
ATOM 1286 O O . GLU A 1 168 ? -20.191 -0.933 32.626 1.00 69.88 168 GLU A O 1
ATOM 1291 N N . HIS A 1 169 ? -19.760 -2.767 31.405 1.00 69.88 169 HIS A N 1
ATOM 1292 C CA . HIS A 1 169 ? -20.958 -3.485 31.846 1.00 69.88 169 HIS A CA 1
ATOM 1293 C C . HIS A 1 169 ? -20.942 -3.775 33.348 1.00 69.88 169 HIS A C 1
ATOM 1295 O O . HIS A 1 169 ? -21.949 -3.529 34.012 1.00 69.88 169 HIS A O 1
ATOM 1301 N N . SER A 1 170 ? -19.810 -4.215 33.905 1.00 65.00 170 SER A N 1
ATOM 1302 C CA . SER A 1 170 ? -19.680 -4.423 35.350 1.00 65.00 170 SER A CA 1
ATOM 1303 C C . SER A 1 170 ? -19.860 -3.119 36.132 1.00 65.00 170 SER A C 1
ATOM 1305 O O . SER A 1 170 ? -20.578 -3.104 37.130 1.00 65.00 170 SER A O 1
ATOM 1307 N N . ARG A 1 171 ? -19.295 -1.994 35.665 1.00 67.69 171 ARG A N 1
ATOM 1308 C CA . ARG A 1 171 ? -19.507 -0.676 36.296 1.00 67.69 171 ARG A CA 1
ATOM 1309 C C . ARG A 1 171 ? -20.974 -0.254 36.289 1.00 67.69 171 ARG A C 1
ATOM 1311 O O . ARG A 1 171 ? -21.491 0.109 37.341 1.00 67.69 171 ARG A O 1
ATOM 1318 N N . ARG A 1 172 ? -21.660 -0.371 35.148 1.00 71.69 172 ARG A N 1
ATOM 1319 C CA . ARG A 1 172 ? -23.087 -0.018 35.033 1.00 71.69 172 ARG A CA 1
ATOM 1320 C C . ARG A 1 172 ? -23.976 -0.902 35.911 1.00 71.69 172 ARG A C 1
ATOM 1322 O O . ARG A 1 172 ? -24.895 -0.388 36.537 1.00 71.69 172 ARG A O 1
ATOM 1329 N N . GLN A 1 173 ? -23.678 -2.199 36.014 1.00 71.44 173 GLN A N 1
ATOM 1330 C CA . GLN A 1 173 ? -24.385 -3.103 36.931 1.00 71.44 173 GLN A CA 1
ATOM 1331 C C . GLN A 1 173 ? -24.146 -2.738 38.402 1.00 71.44 173 GLN A C 1
ATOM 1333 O O . GLN A 1 173 ? -25.082 -2.757 39.196 1.00 71.44 173 GLN A O 1
ATOM 1338 N N . THR A 1 174 ? -22.921 -2.344 38.762 1.00 68.44 174 THR A N 1
ATOM 1339 C CA . THR A 1 174 ? -22.594 -1.922 40.135 1.00 68.44 174 THR A CA 1
ATOM 1340 C C . THR A 1 174 ? -23.273 -0.597 40.495 1.00 68.44 174 THR A C 1
ATOM 1342 O O . THR A 1 174 ? -23.725 -0.430 41.621 1.00 68.44 174 THR A O 1
ATOM 1345 N N . GLU A 1 175 ? -23.389 0.340 39.548 1.00 70.62 175 GLU A N 1
ATOM 1346 C CA . GLU A 1 175 ? -24.114 1.604 39.743 1.00 70.62 175 GLU A CA 1
ATOM 1347 C C . GLU A 1 175 ? -25.633 1.410 39.821 1.00 70.62 175 GLU A C 1
ATOM 1349 O O . GLU A 1 175 ? -26.287 2.090 40.609 1.00 70.62 175 GLU A O 1
ATOM 1354 N N . GLN A 1 176 ? -26.195 0.471 39.053 1.00 69.50 176 GLN A N 1
ATOM 1355 C CA . GLN A 1 176 ? -27.614 0.115 39.131 1.00 69.50 176 GLN A CA 1
ATOM 1356 C C . GLN A 1 176 ? -27.967 -0.626 40.424 1.00 69.50 176 GLN A C 1
ATOM 1358 O O . GLN A 1 176 ? -29.043 -0.397 40.952 1.00 69.50 176 GLN A O 1
ATOM 1363 N N . ALA A 1 177 ? -27.069 -1.455 40.964 1.00 63.38 177 ALA A N 1
ATOM 1364 C CA . ALA A 1 177 ? -27.266 -2.128 42.253 1.00 63.38 177 ALA A CA 1
ATOM 1365 C C . ALA A 1 177 ? -27.095 -1.197 43.471 1.00 63.38 177 ALA A C 1
ATOM 1367 O O . ALA A 1 177 ? -27.411 -1.584 44.593 1.00 63.38 177 ALA A O 1
ATOM 1368 N N . ARG A 1 178 ? -26.548 0.010 43.266 1.00 58.62 178 ARG A N 1
ATOM 1369 C CA . ARG A 1 178 ? -26.333 1.023 44.313 1.00 58.62 178 ARG A CA 1
ATOM 1370 C C . ARG A 1 178 ? -27.469 2.046 44.421 1.00 58.62 178 ARG A C 1
ATOM 1372 O O . ARG A 1 178 ? -27.429 2.857 45.343 1.00 58.62 178 ARG A O 1
ATOM 1379 N N . ARG A 1 179 ? -28.400 2.054 43.464 1.00 52.47 179 ARG A N 1
ATOM 1380 C CA . ARG A 1 179 ? -29.621 2.871 43.465 1.00 52.47 1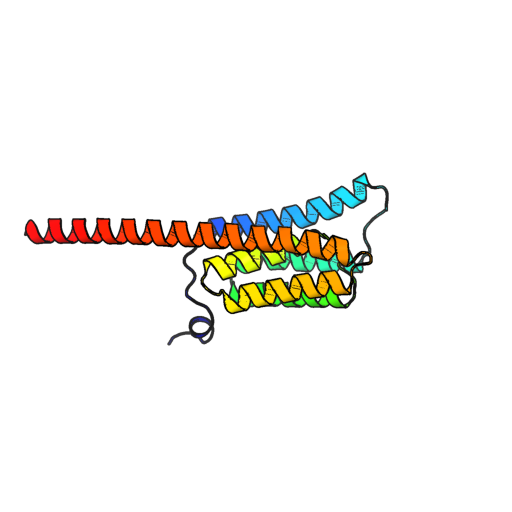79 ARG A CA 1
ATOM 1381 C C . ARG A 1 179 ? -30.796 2.036 43.943 1.00 52.47 179 ARG A C 1
ATOM 1383 O O . ARG A 1 179 ? -31.678 2.643 44.582 1.00 52.47 179 ARG A O 1
#

Sequence (179 aa):
MLSFTDRFFPRFSLDTKNLALLYLSTAGFMILFDFGSGVVSSQGLPDSKFLVALFLLALTLPLCAIHPPLFELLYITIFLTSAYIGLQQSLTSPVVGAYVLVGVWLVRSWIVPGLLLLVLTEASLVVVSPYPGLQAVGALFGSGITIALSLAIRYFRLKTTKANTQAEHSRRQTEQARR

Nearest PDB structures (foldseek):
  8k84-assembly1_A  TM=3.562E-01  e=5.354E+00  synthetic construct